Protein AF-F7K8T3-F1 (afdb_monomer_lite)

Foldseek 3Di:
DDDDDDDPVPDDDDPDADQQDWDWDDDPPDIDIDGPVVVVVCQCPPPVNVVVDADPVQEPDVVGNDHADPVRHRDPVPAADDDDPPHPCPPPVNVVVVVVVVVQVPDPDNDDDPVRVVVVVVVVVCVPDDVCNVVVVPCDPVNVVVVVPDPPPADPDQPQDPPDPPPPDNSDDPPDDPDDPPPDDDDDPVVCPPPDPDPVSPPDDDPPQDVVNPPPVVVDPDPCPVVVVPDDPVNVVCVVVVDDPPDLPEPDDDAPDFDADPVRRTNYGHHDPDCVVVVNDPDDDPPDFDDDPCDPDGPDDRPDDDFAPAWDKDWDDDQKTWIDTGRPPDDDDTDIDGPPDDDPPPPDDDDDDDPDDPDDDDDDD

Secondary structure (DSSP, 8-state):
-PPP---STTSPP-SS--TT-EEEEE-SS-EEEEEHHHHHHHHHH-HHHHTTS--GGGBTSTTSBPPP-TTS---GGGS--SSSTTSGGGSHHHHHHHHHHHHHHT-S-SSS-HHHHHHHHHHHHHTT--TTHHHHTT--HHHHHHHHTSPTT--TT----TT---TTSTT--TT--S--S-SS----GGG-TT--SSGGG----TTS--TTTS-TTSTT-STTHHHHHH--HHHHHHHHHS-PPPP-SSPSS--SEEEE-TTS-EEEEE---STGGGT--SPPPTT-----TT-SSTT-----PPPPSS-EEEEE-SSEEEEEEE-SSS------EESS--------S---PPPP-S-------

pLDDT: mean 75.43, std 13.03, range [34.34, 95.75]

Structure (mmCIF, N/CA/C/O backbone):
data_AF-F7K8T3-F1
#
_entry.id   AF-F7K8T3-F1
#
loop_
_atom_site.group_PDB
_atom_site.id
_atom_site.type_symbol
_atom_site.label_atom_id
_atom_site.label_alt_id
_atom_site.label_comp_id
_atom_site.label_asym_id
_atom_site.label_entity_id
_atom_site.label_seq_id
_atom_site.pdbx_PDB_ins_code
_atom_site.Cartn_x
_atom_site.Cartn_y
_atom_site.Cartn_z
_atom_site.occupancy
_atom_site.B_iso_or_equiv
_atom_site.auth_seq_id
_atom_site.auth_comp_id
_atom_site.auth_asym_id
_atom_site.auth_atom_id
_atom_site.pdbx_PDB_model_num
ATOM 1 N N . MET A 1 1 ? -37.480 -52.107 172.170 1.00 34.34 1 MET A N 1
ATOM 2 C CA . MET A 1 1 ? -37.720 -52.269 170.718 1.00 34.34 1 MET A CA 1
ATOM 3 C C . MET A 1 1 ? -38.501 -51.045 170.250 1.00 34.34 1 MET A C 1
ATOM 5 O O . MET A 1 1 ? -39.396 -50.629 170.972 1.00 34.34 1 MET A O 1
ATOM 9 N N . SER A 1 2 ? -38.061 -50.412 169.160 1.00 41.56 2 SER A N 1
ATOM 10 C CA . SER A 1 2 ? -38.424 -49.054 168.711 1.00 41.56 2 SER A CA 1
ATOM 11 C C . SER A 1 2 ? -39.938 -48.800 168.596 1.00 41.56 2 SER A C 1
ATOM 13 O O . SER A 1 2 ? -40.637 -49.598 167.976 1.00 41.56 2 SER A O 1
ATOM 15 N N . ILE A 1 3 ? -40.432 -47.686 169.153 1.00 39.88 3 ILE A N 1
ATOM 16 C CA . ILE A 1 3 ? -41.795 -47.179 168.911 1.00 39.88 3 ILE A CA 1
ATOM 17 C C . ILE A 1 3 ? -41.713 -46.178 167.741 1.00 39.88 3 ILE A C 1
ATOM 19 O O . ILE A 1 3 ? -40.858 -45.293 167.773 1.00 39.88 3 ILE A O 1
ATOM 23 N N . PRO A 1 4 ? -42.553 -46.301 166.698 1.00 48.47 4 PRO A N 1
ATOM 24 C CA . PRO A 1 4 ? -42.446 -45.504 165.481 1.00 48.47 4 PRO A CA 1
ATOM 25 C C . PRO A 1 4 ? -43.066 -44.110 165.662 1.00 48.47 4 PRO A C 1
ATOM 27 O O . PRO A 1 4 ? -44.232 -43.989 166.038 1.00 48.47 4 PRO A O 1
ATOM 30 N N . TYR A 1 5 ? -42.336 -43.051 165.309 1.00 51.22 5 TYR A N 1
ATOM 31 C CA . TYR A 1 5 ? -42.926 -41.727 165.090 1.00 51.22 5 TYR A CA 1
ATOM 32 C C . TYR A 1 5 ? -43.556 -41.689 163.687 1.00 51.22 5 TYR A C 1
ATOM 34 O O . TYR A 1 5 ? -42.862 -41.726 162.670 1.00 51.22 5 TYR A O 1
ATOM 42 N N . LYS A 1 6 ? -44.893 -41.654 163.617 1.00 49.69 6 LYS A N 1
ATOM 43 C CA . LYS A 1 6 ? -45.649 -41.378 162.381 1.00 49.69 6 LYS A CA 1
ATOM 44 C C . LYS A 1 6 ? -45.370 -39.933 161.937 1.00 49.69 6 LYS A C 1
ATOM 46 O O . LYS A 1 6 ? -45.689 -39.010 162.677 1.00 49.69 6 LYS A O 1
ATOM 51 N N . LYS A 1 7 ? -44.831 -39.727 160.728 1.00 53.25 7 LYS A N 1
ATOM 52 C CA . LYS A 1 7 ? -44.714 -38.394 160.101 1.00 53.25 7 LYS A CA 1
ATOM 53 C C . LYS A 1 7 ? -46.112 -37.800 159.863 1.00 53.25 7 LYS A C 1
ATOM 55 O O . LYS A 1 7 ? -46.958 -38.459 159.265 1.00 53.25 7 LYS A O 1
ATOM 60 N N . LEU A 1 8 ? -46.327 -36.549 160.276 1.00 57.62 8 LEU A N 1
ATOM 61 C CA . LEU A 1 8 ? -47.599 -35.799 160.236 1.00 57.62 8 LEU A CA 1
ATOM 62 C C . LEU A 1 8 ? -48.108 -35.421 158.823 1.00 57.62 8 LEU A C 1
ATOM 64 O O . LEU A 1 8 ? -49.099 -34.709 158.704 1.00 57.62 8 LEU A O 1
ATOM 68 N N . LYS A 1 9 ? -47.482 -35.913 157.742 1.00 55.47 9 LYS A N 1
ATOM 69 C CA . LYS A 1 9 ? -47.738 -35.502 156.342 1.00 55.47 9 LYS A CA 1
ATOM 70 C C . LYS A 1 9 ? -49.146 -35.786 155.789 1.00 55.47 9 LYS A C 1
ATOM 72 O O . LYS A 1 9 ? -49.419 -35.399 154.661 1.00 55.47 9 LYS A O 1
ATOM 77 N N . ASN A 1 10 ? -50.031 -36.428 156.550 1.00 57.25 10 ASN A N 1
ATOM 78 C CA . ASN A 1 10 ? -51.359 -36.831 156.074 1.00 57.25 10 ASN A CA 1
ATOM 79 C C . ASN A 1 10 ? -52.510 -36.119 156.808 1.00 57.25 10 ASN A C 1
ATOM 81 O O . ASN A 1 10 ? -53.627 -36.636 156.829 1.00 57.25 10 ASN A O 1
ATOM 85 N N . LEU A 1 11 ? -52.255 -34.969 157.441 1.00 58.34 11 LEU A N 1
ATOM 86 C CA . LEU A 1 11 ? -53.340 -34.117 157.929 1.00 58.34 11 LEU A CA 1
ATOM 87 C C . LEU A 1 11 ? -53.949 -33.333 156.752 1.00 58.34 11 LEU A C 1
ATOM 89 O O . LEU A 1 11 ? -53.195 -32.873 155.895 1.00 58.34 11 LEU A O 1
ATOM 93 N N . PRO A 1 12 ? -55.285 -33.189 156.683 1.00 63.16 12 PRO A N 1
ATOM 94 C CA . PRO A 1 12 ? -55.928 -32.356 155.671 1.00 63.16 12 PRO A CA 1
ATOM 95 C C . PRO A 1 12 ? -55.389 -30.923 155.717 1.00 63.16 12 PRO A C 1
ATOM 97 O O . PRO A 1 12 ? -55.109 -30.408 156.802 1.00 63.16 12 PRO A O 1
ATOM 100 N N . GLU A 1 13 ? -55.276 -30.272 154.558 1.00 63.16 13 GLU A N 1
ATOM 101 C CA . GLU A 1 13 ? -54.909 -28.856 154.494 1.00 63.16 13 GLU A CA 1
ATOM 102 C C . GLU A 1 13 ? -55.901 -28.009 155.300 1.00 63.16 13 GLU A C 1
ATOM 104 O O . GLU A 1 13 ? -57.120 -28.105 155.130 1.00 63.16 13 GLU A O 1
ATOM 109 N N . ALA A 1 14 ? -55.373 -27.161 156.181 1.00 63.22 14 ALA A N 1
ATOM 110 C CA . ALA A 1 14 ? -56.179 -26.197 156.909 1.00 63.22 14 ALA A CA 1
ATOM 111 C C . ALA A 1 14 ? -56.619 -25.088 155.942 1.00 63.22 14 ALA A C 1
ATOM 113 O O . ALA A 1 14 ? -55.825 -24.244 155.541 1.00 63.22 14 ALA A O 1
ATOM 114 N N . GLN A 1 15 ? -57.894 -25.109 155.556 1.00 66.12 15 GLN A N 1
ATOM 115 C CA . GLN A 1 15 ? -58.469 -24.166 154.587 1.00 66.12 15 GLN A CA 1
ATOM 116 C C . GLN A 1 15 ? -58.794 -22.792 155.194 1.00 66.12 15 GLN A C 1
ATOM 118 O O . GLN A 1 15 ? -58.958 -21.825 154.464 1.00 66.12 15 GLN A O 1
ATOM 123 N N . ASN A 1 16 ? -58.884 -22.688 156.521 1.00 71.62 16 ASN A N 1
ATOM 124 C CA . ASN A 1 16 ? -59.151 -21.433 157.219 1.00 71.62 16 ASN A CA 1
ATOM 125 C C . ASN A 1 16 ? -58.215 -21.309 158.411 1.00 71.62 16 ASN A C 1
ATOM 127 O O . ASN A 1 16 ? -58.565 -21.703 159.522 1.00 71.62 16 ASN A O 1
ATOM 131 N N . LEU A 1 17 ? -57.025 -20.777 158.147 1.00 70.38 17 LEU A N 1
ATOM 132 C CA . LEU A 1 17 ? -56.069 -20.442 159.187 1.00 70.38 17 LEU A CA 1
ATOM 133 C C . LEU A 1 17 ? -56.471 -19.113 159.827 1.00 70.38 17 LEU A C 1
ATOM 135 O O . LEU A 1 17 ? -56.607 -18.098 159.146 1.00 70.38 17 LEU A O 1
ATOM 139 N N . GLN A 1 18 ? -56.675 -19.129 161.134 1.00 75.19 18 GLN A N 1
ATOM 140 C CA . GLN A 1 18 ? -56.883 -17.938 161.944 1.00 75.19 18 GLN A CA 1
ATOM 141 C C . GLN A 1 18 ? -55.554 -17.492 162.555 1.00 75.19 18 GLN A C 1
ATOM 143 O O . GLN A 1 18 ? -54.651 -18.293 162.788 1.00 75.19 18 GLN A O 1
ATOM 148 N N . ASP A 1 19 ? -55.434 -16.209 162.887 1.00 69.88 19 ASP A N 1
ATOM 149 C CA . ASP A 1 19 ? -54.206 -15.656 163.477 1.00 69.88 19 ASP A CA 1
ATOM 150 C C . ASP A 1 19 ? -53.794 -16.338 164.793 1.00 69.88 19 ASP A C 1
ATOM 152 O O . ASP A 1 19 ? -52.611 -16.335 165.148 1.00 69.88 19 ASP A O 1
ATOM 156 N N . SER A 1 20 ? -54.760 -16.912 165.518 1.00 69.94 20 SER A N 1
ATOM 157 C CA . SER A 1 20 ? -54.545 -17.683 166.745 1.00 69.94 20 SER A CA 1
ATOM 158 C C . SER A 1 20 ? -54.037 -19.102 166.504 1.00 69.94 20 SER A C 1
ATOM 160 O O . SER A 1 20 ? -53.614 -19.755 167.460 1.00 69.94 20 SER A O 1
ATOM 162 N N . ASP A 1 21 ? -54.086 -19.594 165.267 1.00 74.50 21 ASP A N 1
ATOM 163 C CA . ASP A 1 21 ? -53.715 -20.967 164.969 1.00 74.50 21 ASP A CA 1
ATOM 164 C C . ASP A 1 21 ? -52.218 -21.170 165.178 1.00 74.50 21 ASP A C 1
ATOM 166 O O . ASP A 1 21 ? -51.369 -20.367 164.766 1.00 74.50 21 ASP A O 1
ATOM 170 N N . ILE A 1 22 ? -51.893 -22.268 165.862 1.00 72.75 22 ILE A N 1
ATOM 171 C CA . ILE A 1 22 ? -50.513 -22.647 166.135 1.00 72.75 22 ILE A CA 1
ATOM 172 C C . ILE A 1 22 ? -49.958 -23.301 164.879 1.00 72.75 22 ILE A C 1
ATOM 174 O O . ILE A 1 22 ? -50.332 -24.412 164.510 1.00 72.75 22 ILE A O 1
ATOM 178 N N . THR A 1 23 ? -49.011 -22.615 164.256 1.00 69.25 23 THR A N 1
ATOM 179 C CA . THR A 1 23 ? -48.192 -23.179 163.194 1.00 69.25 23 THR A CA 1
ATOM 180 C C . THR A 1 23 ? -47.056 -23.964 163.834 1.00 69.25 23 THR A C 1
ATOM 182 O O . THR A 1 23 ? -46.300 -23.448 164.665 1.00 69.25 23 THR A O 1
ATOM 185 N N . ILE A 1 24 ? -46.955 -25.235 163.461 1.00 68.06 24 ILE A N 1
ATOM 186 C CA . ILE A 1 24 ? -45.867 -26.115 163.870 1.00 68.06 24 ILE A CA 1
ATOM 187 C C . ILE A 1 24 ? -44.946 -26.255 162.666 1.00 68.06 24 ILE A C 1
ATOM 189 O O . ILE A 1 24 ? -45.366 -26.747 161.621 1.00 68.06 24 ILE A O 1
ATOM 193 N N . ILE A 1 25 ? -43.704 -25.806 162.816 1.00 66.62 25 ILE A N 1
ATOM 194 C CA . ILE A 1 25 ? -42.660 -26.000 161.815 1.00 66.62 25 ILE A CA 1
ATOM 195 C C . ILE A 1 25 ? -41.688 -27.023 162.387 1.00 66.62 25 ILE A C 1
ATOM 197 O O . ILE A 1 25 ? -41.109 -26.820 163.458 1.00 66.62 25 ILE A O 1
ATOM 201 N N . GLU A 1 26 ? -41.553 -28.136 161.681 1.00 64.50 26 GLU A N 1
ATOM 202 C CA . GLU A 1 26 ? -40.623 -29.208 162.013 1.00 64.50 26 GLU A CA 1
ATOM 203 C C . GLU A 1 26 ? -39.477 -29.192 161.004 1.00 64.50 26 GLU A C 1
ATOM 205 O O . GLU A 1 26 ? -39.703 -29.277 159.797 1.00 64.50 26 GLU A O 1
ATOM 210 N N . ASP A 1 27 ? -38.257 -29.083 161.516 1.00 65.56 27 ASP A N 1
ATOM 211 C CA . ASP A 1 27 ? -37.029 -29.442 160.809 1.00 65.56 27 ASP A CA 1
ATOM 212 C C . ASP A 1 27 ? -36.541 -30.815 161.320 1.00 65.56 27 ASP A C 1
ATOM 214 O O . ASP A 1 27 ? -37.096 -31.347 162.284 1.00 65.56 27 ASP A O 1
ATOM 218 N N . LEU A 1 28 ? -35.514 -31.398 160.691 1.00 57.78 28 LEU A N 1
ATOM 219 C CA . LEU A 1 28 ? -34.962 -32.726 160.991 1.00 57.78 28 LEU A CA 1
ATOM 220 C C . LEU A 1 28 ? -34.719 -32.961 162.488 1.00 57.78 28 LEU A C 1
ATOM 222 O O . LEU A 1 28 ? -35.006 -34.055 162.971 1.00 57.78 28 LEU A O 1
ATOM 226 N N . ASP A 1 29 ? -34.268 -31.929 163.208 1.00 63.22 29 ASP A N 1
ATOM 227 C CA . ASP A 1 29 ? -33.865 -32.041 164.612 1.00 63.22 29 ASP A CA 1
ATOM 228 C C . ASP A 1 29 ? -34.621 -31.099 165.568 1.00 63.22 29 ASP A C 1
ATOM 230 O O . ASP A 1 29 ? -34.401 -31.148 166.781 1.00 63.22 29 ASP A O 1
ATOM 234 N N . THR A 1 30 ? -35.516 -30.227 165.077 1.00 62.81 30 THR A N 1
ATOM 235 C CA . THR A 1 30 ? -36.230 -29.269 165.945 1.00 62.81 30 THR A CA 1
ATOM 236 C C . THR A 1 30 ? -37.684 -29.030 165.539 1.00 62.81 30 THR A C 1
ATOM 238 O O . THR A 1 30 ? -38.000 -28.806 164.374 1.00 62.81 30 THR A O 1
ATOM 241 N N . THR A 1 31 ? -38.581 -28.999 166.530 1.00 71.31 31 THR A N 1
ATOM 242 C CA . THR A 1 31 ? -39.976 -28.560 166.368 1.00 71.31 31 THR A CA 1
ATOM 243 C C . THR A 1 31 ? -40.137 -27.179 166.991 1.00 71.31 31 THR A C 1
ATOM 245 O O . THR A 1 31 ? -39.983 -27.011 168.203 1.00 71.31 31 THR A O 1
ATOM 248 N N . ARG A 1 32 ? -40.496 -26.183 166.182 1.00 73.25 32 ARG A N 1
ATOM 249 C CA . ARG A 1 32 ? -40.808 -24.823 166.641 1.00 73.25 32 ARG A CA 1
ATOM 250 C C . ARG A 1 32 ? -42.307 -24.584 166.493 1.00 73.25 32 ARG A C 1
ATOM 252 O O . ARG A 1 32 ? -42.900 -24.936 165.477 1.00 73.25 32 ARG A O 1
ATOM 259 N N . LYS A 1 33 ? -42.927 -23.999 167.519 1.00 76.62 33 LYS A N 1
ATOM 260 C CA . LYS A 1 33 ? -44.361 -23.675 167.538 1.00 76.62 33 LYS A CA 1
ATOM 261 C C . LYS A 1 33 ? -44.529 -22.176 167.747 1.00 76.62 33 LYS A C 1
ATOM 263 O O . LYS A 1 33 ? -43.908 -21.618 168.647 1.00 76.62 33 LYS A O 1
ATOM 268 N N . GLY A 1 34 ? -45.360 -21.545 166.933 1.00 73.25 34 GLY A N 1
ATOM 269 C CA . GLY A 1 34 ? -45.704 -20.128 167.041 1.00 73.25 34 GLY A CA 1
ATOM 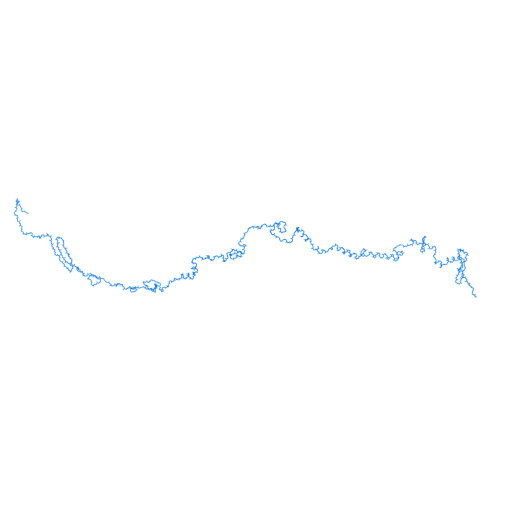270 C C . GLY A 1 34 ? -47.065 -19.869 166.414 1.00 73.25 34 GLY A C 1
ATOM 271 O O . GLY A 1 34 ? -47.595 -20.736 165.723 1.00 73.25 34 GLY A O 1
ATOM 272 N N . THR A 1 35 ? -47.660 -18.706 166.659 1.00 81.94 35 THR A N 1
ATOM 273 C CA . THR A 1 35 ? -48.908 -18.349 165.971 1.00 81.94 35 THR A CA 1
ATOM 274 C C . THR A 1 35 ? -48.627 -17.897 164.539 1.00 81.94 35 THR A C 1
ATOM 276 O O . THR A 1 35 ? -47.536 -17.398 164.240 1.00 81.94 35 THR A O 1
ATOM 279 N N . LEU A 1 36 ? -49.609 -18.019 163.643 1.00 79.69 36 LEU A N 1
ATOM 280 C CA . LEU A 1 36 ? -49.469 -17.576 162.249 1.00 79.69 36 LEU A CA 1
ATOM 281 C C . LEU A 1 36 ? -49.058 -16.092 162.158 1.00 79.69 36 LEU A C 1
ATOM 283 O O . LEU A 1 36 ? -48.167 -15.719 161.393 1.00 79.69 36 LEU A O 1
ATOM 287 N N . ARG A 1 37 ? -49.622 -15.250 163.035 1.00 80.31 37 ARG A N 1
ATOM 288 C CA . ARG A 1 37 ? -49.282 -13.822 163.128 1.00 80.31 37 ARG A CA 1
ATOM 289 C C . ARG A 1 37 ? -47.808 -13.578 163.480 1.00 80.31 37 ARG A C 1
ATOM 291 O O . ARG A 1 37 ? -47.232 -12.574 163.053 1.00 80.31 37 ARG A O 1
ATOM 298 N N . GLN A 1 38 ? -47.190 -14.451 164.278 1.00 78.94 38 GLN A N 1
ATOM 299 C CA . GLN A 1 38 ? -45.763 -14.353 164.606 1.00 78.94 38 GLN A CA 1
ATOM 300 C C . GLN A 1 38 ? -44.891 -14.722 163.404 1.00 78.94 38 GLN A C 1
ATOM 302 O O . GLN A 1 38 ? -43.899 -14.041 163.156 1.00 78.94 38 GLN A O 1
ATOM 307 N N . LEU A 1 39 ? -45.283 -15.734 162.625 1.00 79.81 39 LEU A N 1
ATOM 308 C CA . LEU A 1 39 ? -44.570 -16.133 161.411 1.00 79.81 39 LEU A CA 1
ATOM 309 C C . LEU A 1 39 ? -44.609 -15.036 160.337 1.00 79.81 39 LEU A C 1
ATOM 311 O O . LEU A 1 39 ? -43.570 -14.681 159.788 1.00 79.81 39 LEU A O 1
ATOM 315 N N . VAL A 1 40 ? -45.780 -14.447 160.079 1.00 78.06 40 VAL A N 1
ATOM 316 C CA . VAL A 1 40 ? -45.924 -13.364 159.088 1.00 78.06 40 VAL A CA 1
ATOM 317 C C . VAL A 1 40 ? -45.102 -12.137 159.483 1.00 78.06 40 VAL A C 1
ATOM 319 O O . VAL A 1 40 ? -44.414 -11.554 158.647 1.00 78.06 40 VAL A O 1
ATOM 322 N N . GLN A 1 41 ? -45.114 -11.756 160.765 1.00 80.00 41 GLN A N 1
ATOM 323 C CA . GLN A 1 41 ? -44.248 -10.676 161.243 1.00 80.00 41 GLN A CA 1
ATOM 324 C C . GLN A 1 41 ? -42.769 -11.033 161.094 1.00 80.00 41 GLN A C 1
ATOM 326 O O . GLN A 1 41 ? -42.000 -10.203 160.627 1.00 80.00 41 GLN A O 1
ATOM 331 N N . TYR A 1 42 ? -42.369 -12.255 161.441 1.00 79.19 42 TYR A N 1
ATOM 332 C CA . TYR A 1 42 ? -40.985 -12.688 161.279 1.00 79.19 42 TYR A CA 1
ATOM 333 C C . TYR A 1 42 ? -40.513 -12.535 159.827 1.00 79.19 42 TYR A C 1
ATOM 335 O O . TYR A 1 42 ? -39.488 -11.907 159.592 1.00 79.19 42 TYR A O 1
ATOM 343 N N . LEU A 1 43 ? -41.302 -13.012 158.859 1.00 79.88 43 LEU A N 1
ATOM 344 C CA . LEU A 1 43 ? -40.998 -12.884 157.430 1.00 79.88 43 LEU A CA 1
ATOM 345 C C . LEU A 1 43 ? -40.918 -11.419 156.980 1.00 79.88 43 LEU A C 1
ATOM 347 O O . LEU A 1 43 ? -40.009 -11.057 156.239 1.00 79.88 43 LEU A O 1
ATOM 351 N N . LYS A 1 44 ? -41.830 -10.568 157.466 1.00 77.12 44 LYS A N 1
ATOM 352 C CA . LYS A 1 44 ? -41.862 -9.142 157.117 1.00 77.12 44 LYS A CA 1
ATOM 353 C C . LYS A 1 44 ? -40.658 -8.365 157.658 1.00 77.12 44 LYS A C 1
ATOM 355 O O . LYS A 1 44 ? -40.189 -7.436 157.009 1.00 77.12 44 LYS A O 1
ATOM 360 N N . TRP A 1 45 ? -40.181 -8.708 158.853 1.00 77.19 45 TRP A N 1
ATOM 361 C CA . TRP A 1 45 ? -39.149 -7.935 159.552 1.00 77.19 45 TRP A CA 1
ATOM 362 C C . TRP A 1 45 ? -37.744 -8.560 159.480 1.00 77.19 45 TRP A C 1
ATOM 364 O O . TRP A 1 45 ? -36.786 -7.931 159.925 1.00 77.19 45 TRP A O 1
ATOM 374 N N . HIS A 1 46 ? -37.582 -9.750 158.889 1.00 80.56 46 HIS A N 1
ATOM 375 C CA . HIS A 1 46 ? -36.269 -10.327 158.583 1.00 80.56 46 HIS A CA 1
ATOM 376 C C . HIS A 1 46 ? -35.778 -9.892 157.200 1.00 80.56 46 HIS A C 1
ATOM 378 O O . HIS A 1 46 ? -36.263 -10.369 156.177 1.00 80.56 46 HIS A O 1
ATOM 384 N N . ASN A 1 47 ? -34.773 -9.016 157.176 1.00 75.25 47 ASN A N 1
ATOM 385 C CA . ASN A 1 47 ? -34.271 -8.365 155.964 1.00 75.25 47 ASN A CA 1
ATOM 386 C C . ASN A 1 47 ? -33.840 -9.343 154.857 1.00 75.25 47 ASN A C 1
ATOM 388 O O . ASN A 1 47 ? -34.154 -9.123 153.690 1.00 75.25 47 ASN A O 1
ATOM 392 N N . ASP A 1 48 ? -33.175 -10.438 155.223 1.00 76.75 48 ASP A N 1
ATOM 393 C CA . ASP A 1 48 ? -32.635 -11.418 154.268 1.00 76.75 48 ASP A CA 1
ATOM 394 C C . ASP A 1 48 ? -33.739 -12.172 153.519 1.00 76.75 48 ASP A C 1
ATOM 396 O O . ASP A 1 48 ? -33.575 -12.561 152.367 1.00 76.75 48 ASP A O 1
ATOM 400 N N . ILE A 1 49 ? -34.886 -12.361 154.174 1.00 75.44 49 ILE A N 1
ATOM 401 C CA . ILE A 1 49 ? -36.052 -13.013 153.576 1.00 75.44 49 ILE A CA 1
ATOM 402 C C . ILE A 1 49 ? -36.898 -11.973 152.845 1.00 75.44 49 ILE A C 1
ATOM 404 O O . ILE A 1 49 ? -37.346 -12.213 151.725 1.00 75.44 49 ILE A O 1
ATOM 408 N N . ASN A 1 50 ? -37.071 -10.798 153.453 1.00 73.50 50 ASN A N 1
ATOM 409 C CA . ASN A 1 50 ? -37.847 -9.707 152.888 1.00 73.50 50 ASN A CA 1
ATOM 410 C C . ASN A 1 50 ? -37.262 -9.241 151.544 1.00 73.50 50 ASN A C 1
ATOM 412 O O . ASN A 1 50 ? -38.003 -8.995 150.609 1.00 73.50 50 ASN A O 1
ATOM 416 N N . THR A 1 51 ? -35.941 -9.172 151.390 1.00 72.19 51 THR A N 1
ATOM 417 C CA . THR A 1 51 ? -35.310 -8.715 150.135 1.00 72.19 51 THR A CA 1
ATOM 418 C C . THR A 1 51 ? -35.303 -9.749 149.006 1.00 72.19 51 THR A C 1
ATOM 420 O O . THR A 1 51 ? -35.058 -9.380 147.859 1.00 72.19 51 THR A O 1
ATOM 423 N N . TYR A 1 52 ? -35.582 -11.024 149.290 1.00 75.56 52 TYR A N 1
ATOM 424 C CA . TYR A 1 52 ? -35.534 -12.085 148.278 1.00 75.56 52 TYR A CA 1
ATOM 425 C C . TYR A 1 52 ? -36.803 -12.159 147.417 1.00 75.56 52 TYR A C 1
ATOM 427 O O . TYR A 1 52 ? -36.763 -12.636 146.284 1.00 75.56 52 TYR A O 1
ATOM 435 N N . TYR A 1 53 ? -37.934 -11.684 147.942 1.00 72.31 53 TYR A N 1
ATOM 436 C CA . TYR A 1 53 ? -39.216 -11.729 147.249 1.00 72.31 53 TYR A CA 1
ATOM 437 C C . TYR A 1 53 ? -39.627 -10.354 146.724 1.00 72.31 53 TYR A C 1
ATOM 439 O O . TYR A 1 53 ? -39.364 -9.317 147.330 1.00 72.31 53 TYR A O 1
ATOM 447 N N . ALA A 1 54 ? -40.289 -10.362 145.569 1.00 69.81 54 ALA A N 1
ATOM 448 C CA . ALA A 1 54 ? -40.904 -9.182 144.986 1.00 69.81 54 ALA A CA 1
ATOM 449 C C . ALA A 1 54 ? -42.077 -8.700 145.849 1.00 69.81 54 ALA A C 1
ATOM 451 O O . ALA A 1 54 ? -42.964 -9.488 146.179 1.00 69.81 54 ALA A O 1
ATOM 452 N N . HIS A 1 55 ? -42.112 -7.400 146.146 1.00 75.12 55 HIS A N 1
ATOM 453 C CA . HIS A 1 55 ? -43.205 -6.789 146.899 1.00 75.12 55 HIS A CA 1
ATOM 454 C C . HIS A 1 55 ? -44.173 -6.032 146.006 1.00 75.12 55 HIS A C 1
ATOM 456 O O . HIS A 1 55 ? -43.789 -5.482 144.972 1.00 75.12 55 HIS A O 1
ATOM 462 N N . GLN A 1 56 ? -45.435 -5.979 146.427 1.00 77.31 56 GLN A N 1
ATOM 463 C CA . GLN A 1 56 ? -46.501 -5.343 145.659 1.00 77.31 56 GLN A CA 1
ATOM 464 C C . GLN A 1 56 ? -46.270 -3.833 145.488 1.00 77.31 56 GLN A C 1
ATOM 466 O O . GLN A 1 56 ? -46.613 -3.280 144.447 1.00 77.31 56 GLN A O 1
ATOM 471 N N . GLU A 1 57 ? -45.623 -3.176 146.451 1.00 78.00 57 GLU A N 1
ATOM 472 C CA . GLU A 1 57 ? -45.225 -1.767 146.370 1.00 78.00 57 GLU A CA 1
ATOM 473 C C . GLU A 1 57 ? -44.166 -1.472 145.296 1.00 78.00 57 GLU A C 1
ATOM 475 O O . GLU A 1 57 ? -44.017 -0.321 144.892 1.00 78.00 57 GLU A O 1
ATOM 480 N N . ASN A 1 58 ? -43.457 -2.492 144.801 1.00 78.88 58 ASN A N 1
ATOM 481 C CA . ASN A 1 58 ? -42.426 -2.325 143.776 1.00 78.88 58 ASN A CA 1
ATOM 482 C C . ASN A 1 58 ? -42.992 -2.411 142.350 1.00 78.88 58 ASN A C 1
ATOM 484 O O . ASN A 1 58 ? -42.236 -2.277 141.386 1.00 78.88 58 ASN A O 1
ATOM 488 N N . ILE A 1 59 ? -44.296 -2.653 142.190 1.00 82.12 59 ILE A N 1
ATOM 489 C CA . ILE A 1 59 ? -44.945 -2.715 140.879 1.00 82.12 59 ILE A CA 1
ATOM 490 C C . ILE A 1 59 ? -45.245 -1.289 140.404 1.00 82.12 59 ILE A C 1
ATOM 492 O O . ILE A 1 59 ? -45.969 -0.545 141.061 1.00 82.12 59 ILE A O 1
ATOM 496 N N . GLY A 1 60 ? -44.712 -0.906 139.242 1.00 77.06 60 GLY A N 1
ATOM 497 C CA . GLY A 1 60 ? -44.989 0.396 138.620 1.00 77.06 60 GLY A CA 1
ATOM 498 C C . GLY A 1 60 ? -44.132 1.567 139.110 1.00 77.06 60 GLY A C 1
ATOM 499 O O . GLY A 1 60 ? -44.354 2.694 138.669 1.00 77.06 60 GLY A O 1
ATOM 500 N N . VAL A 1 61 ? -43.138 1.325 139.969 1.00 79.31 61 VAL A N 1
ATOM 501 C CA . VAL A 1 61 ? -42.162 2.345 140.396 1.00 79.31 61 VAL A CA 1
ATOM 502 C C . VAL A 1 61 ? -40.912 2.340 139.508 1.00 79.31 61 VAL A C 1
ATOM 504 O O . VAL A 1 61 ? -40.571 1.329 138.890 1.00 79.31 61 VAL A O 1
ATOM 507 N N . ALA A 1 62 ? -40.209 3.475 139.438 1.00 75.06 62 ALA A N 1
ATOM 508 C CA . ALA A 1 62 ? -38.963 3.592 138.680 1.00 75.06 62 ALA A CA 1
ATOM 509 C C . ALA A 1 62 ? -37.913 2.584 139.187 1.00 75.06 62 ALA A C 1
ATOM 511 O O . ALA A 1 62 ? -37.697 2.475 140.393 1.00 75.06 62 ALA A O 1
ATOM 512 N N . ASN A 1 63 ? -37.265 1.859 138.268 1.00 72.31 63 ASN A N 1
ATOM 513 C CA . ASN A 1 63 ? -36.336 0.750 138.551 1.00 72.31 63 ASN A CA 1
ATOM 514 C C . ASN A 1 63 ? -36.948 -0.429 139.342 1.00 72.31 63 ASN A C 1
ATOM 516 O O . ASN A 1 63 ? -36.211 -1.247 139.891 1.00 72.31 63 ASN A O 1
ATOM 520 N N . GLY A 1 64 ? -38.281 -0.512 139.410 1.00 76.19 64 GLY A N 1
ATOM 521 C CA . GLY A 1 64 ? -39.022 -1.614 140.015 1.00 76.19 64 GLY A CA 1
ATOM 522 C C . GLY A 1 64 ? -39.477 -2.664 139.000 1.00 76.19 64 GLY A C 1
ATOM 523 O O . GLY A 1 64 ? -38.907 -2.827 137.922 1.00 76.19 64 GLY A O 1
ATOM 524 N N . ILE A 1 65 ? -40.538 -3.383 139.355 1.00 81.56 65 ILE A N 1
ATOM 525 C CA . ILE A 1 65 ? -41.161 -4.401 138.507 1.00 81.56 65 ILE A CA 1
ATOM 526 C C . ILE A 1 65 ? -42.160 -3.704 137.589 1.00 81.56 65 ILE A C 1
ATOM 528 O O . ILE A 1 65 ? -43.010 -2.934 138.042 1.00 81.56 65 ILE A O 1
ATOM 532 N N . ALA A 1 66 ? -42.067 -3.967 136.289 1.00 83.00 66 ALA A N 1
ATOM 533 C CA . ALA A 1 66 ? -42.980 -3.358 135.339 1.00 83.00 66 ALA A CA 1
ATOM 534 C C . ALA A 1 66 ? -44.414 -3.900 135.526 1.00 83.00 66 ALA A C 1
ATOM 536 O O . ALA A 1 66 ? -44.591 -5.109 135.703 1.00 83.00 66 ALA A O 1
ATOM 537 N N . PRO A 1 67 ? -45.438 -3.028 135.506 1.00 83.75 67 PRO A N 1
ATOM 538 C CA . PRO A 1 67 ? -46.818 -3.455 135.670 1.00 83.75 67 PRO A CA 1
ATOM 539 C C . PRO A 1 67 ? -47.254 -4.279 134.457 1.00 83.75 67 PRO A C 1
ATOM 541 O O . PRO A 1 67 ? -46.879 -3.973 133.325 1.00 83.75 67 PRO A O 1
ATOM 544 N N . LEU A 1 68 ? -48.050 -5.320 134.701 1.00 86.69 68 LEU A N 1
ATOM 545 C CA . LEU A 1 68 ? -48.702 -6.094 133.648 1.00 86.69 68 LEU A CA 1
ATOM 546 C C . LEU A 1 68 ? -50.099 -5.524 133.378 1.00 86.69 68 LEU A C 1
ATOM 548 O O . LEU A 1 68 ? -50.741 -4.985 134.280 1.00 86.69 68 LEU A O 1
ATOM 552 N N . ASP A 1 69 ? -50.561 -5.644 132.139 1.00 84.50 69 ASP A N 1
ATOM 553 C CA . ASP A 1 69 ? -51.928 -5.316 131.753 1.00 84.50 69 ASP A CA 1
ATOM 554 C C . ASP A 1 69 ? -52.944 -6.355 132.266 1.00 84.50 69 ASP A C 1
ATOM 556 O O . ASP A 1 69 ? -52.600 -7.379 132.864 1.00 84.50 69 ASP A O 1
ATOM 560 N N . GLU A 1 70 ? -54.227 -6.094 132.011 1.00 85.56 70 GLU A N 1
ATOM 561 C CA . GLU A 1 70 ? -55.360 -6.964 132.367 1.00 85.56 70 GLU A CA 1
ATOM 562 C C . GLU A 1 70 ? -55.278 -8.384 131.779 1.00 85.56 70 GLU A C 1
ATOM 564 O O . GLU A 1 70 ? -55.943 -9.296 132.265 1.00 85.56 70 GLU A O 1
ATOM 569 N N . ASN A 1 71 ? -54.424 -8.590 130.773 1.00 86.00 71 ASN A N 1
ATOM 570 C CA . ASN A 1 71 ? -54.166 -9.875 130.136 1.00 86.00 71 ASN A CA 1
ATOM 571 C C . ASN A 1 71 ? -52.824 -10.480 130.567 1.00 86.00 71 ASN A C 1
ATOM 573 O O . ASN A 1 71 ? -52.339 -11.413 129.922 1.00 86.00 71 ASN A O 1
ATOM 577 N N . THR A 1 72 ? -52.222 -9.981 131.651 1.00 83.50 72 THR A N 1
ATOM 578 C CA . THR A 1 72 ? -50.937 -10.423 132.216 1.00 83.50 72 THR A CA 1
ATOM 579 C C . THR A 1 72 ? -49.719 -10.194 131.307 1.00 83.50 72 THR A C 1
ATOM 581 O O . THR A 1 72 ? -48.712 -10.890 131.427 1.00 83.50 72 THR A O 1
ATOM 584 N N . LYS A 1 73 ? -49.770 -9.212 130.396 1.00 83.12 73 LYS A N 1
ATOM 585 C CA . LYS A 1 73 ? -48.666 -8.871 129.481 1.00 83.12 73 LYS A CA 1
ATOM 586 C C . LYS A 1 73 ? -48.006 -7.545 129.843 1.00 83.12 73 LYS A C 1
ATOM 588 O O . LYS A 1 73 ? -48.636 -6.661 130.407 1.00 83.12 73 LYS A O 1
ATOM 593 N N . LEU A 1 74 ? -46.728 -7.392 129.490 1.00 83.75 74 LEU A N 1
ATOM 594 C CA . LEU A 1 74 ? -46.019 -6.121 129.636 1.00 83.75 74 LEU A CA 1
ATOM 595 C C . LEU A 1 74 ? -46.539 -5.107 128.591 1.00 83.75 74 LEU A C 1
ATOM 597 O O . LEU A 1 74 ? -46.459 -5.405 127.395 1.00 83.75 74 LEU A O 1
ATOM 601 N N . PRO A 1 75 ? -47.049 -3.926 128.989 1.00 81.88 75 PRO A N 1
ATOM 602 C CA . PRO A 1 75 ? -47.564 -2.932 128.053 1.00 81.88 75 PRO A CA 1
ATOM 603 C C . PRO A 1 75 ? -46.480 -2.365 127.131 1.00 81.88 75 PRO A C 1
ATOM 605 O O . PRO A 1 75 ? -45.337 -2.156 127.537 1.00 81.88 75 PRO A O 1
ATOM 608 N N . ALA A 1 76 ? -46.862 -2.015 125.900 1.00 74.31 76 ALA A N 1
ATOM 609 C CA . ALA A 1 76 ? -45.942 -1.456 124.905 1.00 74.31 76 ALA A CA 1
ATOM 610 C C . ALA A 1 76 ? -45.276 -0.140 125.350 1.00 74.31 76 ALA A C 1
ATOM 612 O O . ALA A 1 76 ? -44.140 0.120 124.976 1.00 74.31 76 ALA A O 1
ATOM 613 N N . GLY A 1 77 ? -45.946 0.669 126.180 1.00 75.69 77 GLY A N 1
ATOM 614 C CA . GLY A 1 77 ? -45.378 1.911 126.723 1.00 75.69 77 GLY A CA 1
ATOM 615 C C . GLY A 1 77 ? -44.190 1.699 127.671 1.00 75.69 77 GLY A C 1
ATOM 616 O O . GLY A 1 77 ? -43.458 2.643 127.948 1.00 75.69 77 GLY A O 1
ATOM 617 N N . ASN A 1 78 ? -43.978 0.466 128.140 1.00 74.75 78 ASN A N 1
ATOM 618 C CA . ASN A 1 78 ? -42.857 0.068 128.989 1.00 74.75 78 ASN A CA 1
ATOM 619 C C . ASN A 1 78 ? -41.726 -0.613 128.192 1.00 74.75 78 ASN A C 1
ATOM 621 O O . ASN A 1 78 ? -40.776 -1.115 128.792 1.00 74.75 78 ASN A O 1
ATOM 625 N N . LEU A 1 79 ? -41.820 -0.636 126.858 1.00 76.31 79 LEU A N 1
ATOM 626 C CA . LEU A 1 79 ? -40.808 -1.156 125.941 1.00 76.31 79 LEU A CA 1
ATOM 627 C C . LEU A 1 79 ? -40.205 -0.004 125.123 1.00 76.31 79 LEU A C 1
ATOM 629 O O . LEU A 1 79 ? -40.927 0.828 124.577 1.00 76.31 79 LEU A O 1
ATOM 633 N N . LEU A 1 80 ? -38.876 0.036 125.015 1.00 72.06 80 LEU A N 1
ATOM 634 C CA . LEU A 1 80 ? -38.163 1.039 124.218 1.00 72.06 80 LEU A CA 1
ATOM 635 C C . LEU A 1 80 ? -37.981 0.532 122.777 1.00 72.06 80 LEU A C 1
ATOM 637 O O . LEU A 1 80 ? -37.180 -0.369 122.526 1.00 72.06 80 LEU A O 1
ATOM 641 N N . PHE A 1 81 ? -38.716 1.105 121.820 1.00 72.00 81 PHE A N 1
ATOM 642 C CA . PHE A 1 81 ? -38.596 0.809 120.384 1.00 72.00 81 PHE A CA 1
ATOM 643 C C . PHE A 1 81 ? -37.758 1.891 119.675 1.00 72.00 81 PHE A C 1
ATOM 645 O O . PHE A 1 81 ? -37.960 3.075 119.932 1.00 72.00 81 PHE A O 1
ATOM 652 N N . GLY A 1 82 ? -36.843 1.516 118.773 1.00 70.50 82 GLY A N 1
ATOM 653 C CA . GLY A 1 82 ? -35.970 2.454 118.045 1.00 70.50 82 GLY A CA 1
ATOM 654 C C . GLY A 1 82 ? -34.789 1.748 117.372 1.00 70.50 82 GLY A C 1
ATOM 655 O O . GLY A 1 82 ? -34.748 0.531 117.392 1.00 70.50 82 GLY A O 1
ATOM 656 N N . ASN A 1 83 ? -33.860 2.487 116.760 1.00 66.56 83 ASN A N 1
ATOM 657 C CA . ASN A 1 83 ? -32.624 1.962 116.145 1.00 66.56 83 ASN A CA 1
ATOM 658 C C . ASN A 1 83 ? -31.348 2.351 116.925 1.00 66.56 83 ASN A C 1
ATOM 660 O O . ASN A 1 83 ? -30.235 2.079 116.478 1.00 66.56 83 ASN A O 1
ATOM 664 N N . GLU A 1 84 ? -31.513 3.004 118.078 1.00 68.12 84 GLU A N 1
ATOM 665 C CA . GLU A 1 84 ? -30.434 3.351 119.002 1.00 68.12 84 GLU A CA 1
ATOM 666 C C . GLU A 1 84 ? -30.138 2.201 119.974 1.00 68.12 84 GLU A C 1
ATOM 668 O O . GLU A 1 84 ? -30.964 1.303 120.183 1.00 68.12 84 GLU A O 1
ATOM 673 N N . ALA A 1 85 ? -28.951 2.240 120.581 1.00 63.78 85 ALA A N 1
ATOM 674 C CA . ALA A 1 85 ? -28.509 1.203 121.500 1.00 63.78 85 ALA A CA 1
ATOM 675 C C . ALA A 1 85 ? -29.378 1.140 122.771 1.00 63.78 85 ALA A C 1
ATOM 677 O O . ALA A 1 85 ? -29.742 2.177 123.326 1.00 63.78 85 ALA A O 1
ATOM 678 N N . GLY A 1 86 ? -29.711 -0.064 123.244 1.00 68.19 86 GLY A N 1
ATOM 679 C CA . GLY A 1 86 ? -30.633 -0.295 124.365 1.00 68.19 86 GLY A CA 1
ATOM 680 C C . GLY A 1 86 ? -32.125 -0.357 123.999 1.00 68.19 86 GLY A C 1
ATOM 681 O O . GLY A 1 86 ? -32.972 -0.360 124.895 1.00 68.19 86 GLY A O 1
ATOM 682 N N . THR A 1 87 ? -32.470 -0.414 122.709 1.00 71.50 87 THR A N 1
ATOM 683 C CA . THR A 1 87 ? -33.849 -0.621 122.227 1.00 71.50 87 THR A CA 1
ATOM 684 C C . THR A 1 87 ? -34.088 -2.072 121.788 1.00 71.50 87 THR A C 1
ATOM 686 O O . THR A 1 87 ? -33.155 -2.838 121.556 1.00 71.50 87 THR A O 1
ATOM 689 N N . VAL A 1 88 ? -35.356 -2.469 121.622 1.00 69.50 88 VAL A N 1
ATOM 690 C CA . VAL A 1 88 ? -35.766 -3.835 121.208 1.00 69.50 88 VAL A CA 1
ATOM 691 C C . VAL A 1 88 ? -35.158 -4.274 119.856 1.00 69.50 88 VAL A C 1
ATOM 693 O O . VAL A 1 88 ? -35.125 -5.463 119.543 1.00 69.50 88 VAL A O 1
ATOM 696 N N . PHE A 1 89 ? -34.641 -3.338 119.056 1.00 68.69 89 PHE A N 1
ATOM 697 C CA . PHE A 1 89 ? -34.034 -3.593 117.746 1.00 68.69 89 PHE A CA 1
ATOM 698 C C . PHE A 1 89 ? -32.644 -4.249 117.811 1.00 68.69 89 PHE A C 1
ATOM 700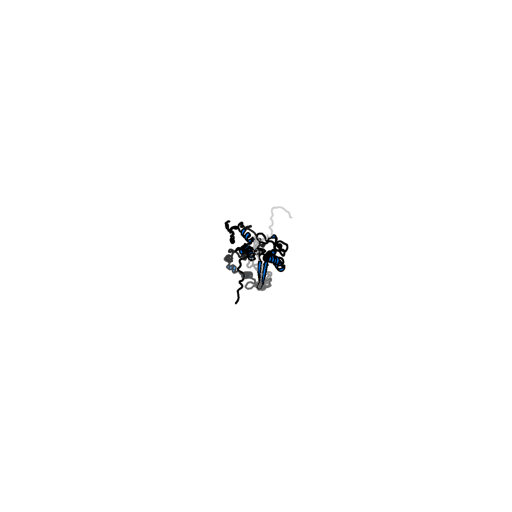 O O . PHE A 1 89 ? -32.189 -4.803 116.815 1.00 68.69 89 PHE A O 1
ATOM 707 N N . GLU A 1 90 ? -31.992 -4.270 118.979 1.00 61.59 90 GLU A N 1
ATOM 708 C CA . GLU A 1 90 ? -30.678 -4.906 119.180 1.00 61.59 90 GLU A CA 1
ATOM 709 C C . GLU A 1 90 ? -30.699 -6.448 119.184 1.00 61.59 90 GLU A C 1
ATOM 711 O O . GLU A 1 90 ? -29.660 -7.087 119.357 1.00 61.59 90 GLU A O 1
ATOM 716 N N . GLY A 1 91 ? -31.857 -7.080 118.972 1.00 65.12 91 GLY A N 1
ATOM 717 C CA . GLY A 1 91 ? -31.916 -8.520 118.724 1.00 65.12 91 GLY A CA 1
ATOM 718 C C . GLY A 1 91 ? -31.205 -8.897 117.418 1.00 65.12 91 GLY A C 1
ATOM 719 O O . GLY A 1 91 ? -31.340 -8.204 116.409 1.00 65.12 91 GLY A O 1
ATOM 720 N N . SER A 1 92 ? -30.499 -10.032 117.411 1.00 60.12 92 SER A N 1
ATOM 721 C CA . SER A 1 92 ? -29.656 -10.514 116.301 1.00 60.12 92 SER A CA 1
ATOM 722 C C . SER A 1 92 ? -30.334 -10.440 114.923 1.00 60.12 92 SER A C 1
ATOM 724 O O . SER A 1 92 ? -29.699 -10.084 113.940 1.00 60.12 92 SER A O 1
ATOM 726 N N . ALA A 1 93 ? -31.646 -10.684 114.854 1.00 71.31 93 ALA A N 1
ATOM 727 C CA . ALA A 1 93 ? -32.405 -10.690 113.604 1.00 71.31 93 ALA A CA 1
ATOM 728 C C . ALA A 1 93 ? -32.673 -9.294 112.998 1.00 71.31 93 ALA A C 1
ATOM 730 O O . ALA A 1 93 ? -32.809 -9.173 111.782 1.00 71.31 93 ALA A O 1
ATOM 731 N N . GLY A 1 94 ? -32.783 -8.242 113.818 1.00 74.38 94 GLY A N 1
ATOM 732 C CA . GLY A 1 94 ? -33.105 -6.892 113.333 1.00 74.38 94 GLY A CA 1
ATOM 733 C C . GLY A 1 94 ? -31.913 -6.239 112.642 1.00 74.38 94 GLY A C 1
ATOM 734 O O . GLY A 1 94 ? -32.026 -5.730 111.525 1.00 74.38 94 GLY A O 1
ATOM 735 N N . LYS A 1 95 ? -30.744 -6.336 113.281 1.00 75.75 95 LYS A N 1
ATOM 736 C CA . LYS A 1 95 ? -29.500 -5.771 112.760 1.00 75.75 95 LYS A CA 1
ATOM 737 C C . LYS A 1 95 ? -28.984 -6.508 111.519 1.00 75.75 95 LYS A C 1
ATOM 739 O O . LYS A 1 95 ? -28.583 -5.860 110.558 1.00 75.75 95 LYS A O 1
ATOM 744 N N . GLU A 1 96 ? -29.062 -7.841 111.498 1.00 77.12 96 GLU A N 1
ATOM 745 C CA . GLU A 1 96 ? -28.660 -8.653 110.336 1.00 77.12 96 GLU A CA 1
ATOM 746 C C . GLU A 1 96 ? -29.471 -8.317 109.075 1.00 77.12 96 GLU A C 1
ATOM 748 O O . GLU A 1 96 ? -28.928 -8.278 107.967 1.00 77.12 96 GLU A O 1
ATOM 753 N N . LEU A 1 97 ? -30.766 -8.029 109.231 1.00 79.56 97 LEU A N 1
ATOM 754 C CA . LEU A 1 97 ? -31.625 -7.641 108.117 1.00 79.56 97 LEU A CA 1
ATOM 755 C C . LEU A 1 97 ? -31.246 -6.263 107.557 1.00 79.56 97 LEU A C 1
ATOM 757 O O . LEU A 1 97 ? -31.203 -6.086 106.339 1.00 79.56 97 LEU A O 1
ATOM 761 N N . GLU A 1 98 ? -30.957 -5.293 108.426 1.00 81.00 98 GLU A N 1
ATOM 762 C CA . GLU A 1 98 ? -30.513 -3.963 108.002 1.00 81.00 98 GLU A CA 1
ATOM 763 C C . GLU A 1 98 ? -29.176 -4.026 107.250 1.00 81.00 98 GLU A C 1
ATOM 765 O O . GLU A 1 98 ? -29.042 -3.441 106.169 1.00 81.00 98 GLU A O 1
ATOM 770 N N . ASP A 1 99 ? -28.216 -4.789 107.776 1.00 80.31 99 ASP A N 1
ATOM 771 C CA . ASP A 1 99 ? -26.910 -4.982 107.149 1.00 80.31 99 ASP A CA 1
ATOM 772 C C . ASP A 1 99 ? -27.056 -5.661 105.772 1.00 80.31 99 ASP A C 1
ATOM 774 O O . ASP A 1 99 ? -26.491 -5.187 104.783 1.00 80.31 99 ASP A O 1
ATOM 778 N N . SER A 1 100 ? -27.898 -6.696 105.658 1.00 80.81 100 SER A N 1
ATOM 779 C CA . SER A 1 100 ? -28.194 -7.372 104.384 1.00 80.81 100 SER A CA 1
ATOM 780 C C . SER A 1 100 ? -28.812 -6.432 103.339 1.00 80.81 100 SER A C 1
ATOM 782 O O . SER A 1 100 ? -28.382 -6.403 102.181 1.00 80.81 100 SER A O 1
ATOM 784 N N . VAL A 1 101 ? -29.781 -5.602 103.740 1.00 81.88 101 VAL A N 1
ATOM 785 C CA . VAL A 1 101 ? -30.418 -4.622 102.846 1.00 81.88 101 VAL A CA 1
ATOM 786 C C . VAL A 1 101 ? -29.418 -3.566 102.372 1.00 81.88 101 VAL A C 1
ATOM 788 O O . VAL A 1 101 ? -29.476 -3.132 101.219 1.00 81.88 101 VAL A O 1
ATOM 791 N N . ASN A 1 102 ? -28.493 -3.141 103.232 1.00 80.75 102 ASN A N 1
ATOM 792 C CA . ASN A 1 102 ? -27.480 -2.157 102.865 1.00 80.75 102 ASN A CA 1
ATOM 793 C C . ASN A 1 102 ? -26.409 -2.735 101.928 1.00 80.75 102 ASN A C 1
ATOM 795 O O . ASN A 1 102 ? -25.996 -2.029 101.007 1.00 80.75 102 ASN A O 1
ATOM 799 N N . VAL A 1 103 ? -26.046 -4.015 102.070 1.00 78.44 103 VAL A N 1
ATOM 800 C CA . VAL A 1 103 ? -25.204 -4.730 101.093 1.00 78.44 103 VAL A CA 1
ATOM 801 C C . VAL A 1 103 ? -25.889 -4.785 99.724 1.00 78.44 103 VAL A C 1
ATOM 803 O O . VAL A 1 103 ? -25.304 -4.361 98.732 1.00 78.44 103 VAL A O 1
ATOM 806 N N . HIS A 1 104 ? -27.165 -5.175 99.665 1.00 78.38 104 HIS A N 1
ATOM 807 C CA . HIS A 1 104 ? -27.904 -5.283 98.400 1.00 78.38 104 HIS A CA 1
ATOM 808 C C . HIS A 1 104 ? -28.073 -3.936 97.660 1.00 78.38 104 HIS A C 1
ATOM 810 O O . HIS A 1 104 ? -28.207 -3.884 96.435 1.00 78.38 104 HIS A O 1
ATOM 816 N N . LYS A 1 105 ? -28.047 -2.797 98.370 1.00 76.06 105 LYS A N 1
ATOM 817 C CA . LYS A 1 105 ? -28.063 -1.463 97.732 1.00 76.06 105 LYS A CA 1
ATOM 818 C C . LYS A 1 105 ? -26.782 -1.163 96.945 1.00 76.06 105 LYS A C 1
ATOM 820 O O . LYS A 1 105 ? -26.850 -0.331 96.037 1.00 76.06 105 LYS A O 1
ATOM 825 N N . ALA A 1 106 ? -25.667 -1.808 97.286 1.00 69.31 106 ALA A N 1
ATOM 826 C CA . ALA A 1 106 ? -24.359 -1.614 96.668 1.00 69.31 106 ALA A CA 1
ATOM 827 C C . ALA A 1 106 ? -24.088 -2.560 95.481 1.00 69.31 106 ALA A C 1
ATOM 829 O O . ALA A 1 106 ? -23.067 -2.411 94.809 1.00 69.31 106 ALA A O 1
ATOM 830 N N . ASP A 1 107 ? -24.992 -3.499 95.185 1.00 74.94 107 ASP A N 1
ATOM 831 C CA . ASP A 1 107 ? -24.820 -4.437 94.078 1.00 74.94 107 ASP A CA 1
ATOM 832 C C . ASP A 1 107 ? -24.956 -3.753 92.709 1.00 74.94 107 ASP A C 1
ATOM 834 O O . ASP A 1 107 ? -25.919 -3.037 92.420 1.00 74.94 107 ASP A O 1
ATOM 838 N N . ASN A 1 108 ? -24.014 -4.049 91.810 1.00 64.00 108 ASN A N 1
ATOM 839 C CA . ASN A 1 108 ? -24.001 -3.527 90.437 1.00 64.00 108 ASN A CA 1
ATOM 840 C C . ASN A 1 108 ? -25.072 -4.152 89.524 1.00 64.00 108 ASN A C 1
ATOM 842 O O . ASN A 1 108 ? -25.256 -3.713 88.389 1.00 64.00 108 ASN A O 1
ATOM 846 N N . SER A 1 109 ? -25.762 -5.211 89.946 1.00 67.38 109 SER A N 1
ATOM 847 C CA . SER A 1 109 ? -26.807 -5.862 89.147 1.00 67.38 109 SER A CA 1
ATOM 848 C C . SER A 1 109 ? -27.946 -6.315 90.041 1.00 67.38 109 SER A C 1
ATOM 850 O O . SER A 1 109 ? -27.882 -7.367 90.658 1.00 67.38 109 SER A O 1
ATOM 852 N N . ARG A 1 110 ? -28.993 -5.489 90.095 1.00 66.56 110 ARG A N 1
ATOM 853 C CA . ARG A 1 110 ? -30.080 -5.626 91.071 1.00 66.56 110 ARG A CA 1
ATOM 854 C C . ARG A 1 110 ? -31.297 -6.411 90.564 1.00 66.56 110 ARG A C 1
ATOM 856 O O . ARG A 1 110 ? -32.146 -6.749 91.377 1.00 66.56 110 ARG A O 1
ATOM 863 N N . HIS A 1 111 ? -31.411 -6.683 89.252 1.00 65.56 111 HIS A N 1
ATOM 864 C CA . HIS A 1 111 ? -32.678 -7.168 88.662 1.00 65.56 111 HIS A CA 1
ATOM 865 C C . HIS A 1 111 ? -32.601 -8.120 87.451 1.00 65.56 111 HIS A C 1
ATOM 867 O O . HIS A 1 111 ? -33.654 -8.578 87.026 1.00 65.56 111 HIS A O 1
ATOM 873 N N . ILE A 1 112 ? -31.424 -8.424 86.892 1.00 69.81 112 ILE A N 1
ATOM 874 C CA . ILE A 1 112 ? -31.258 -9.493 85.885 1.00 69.81 112 ILE A CA 1
ATOM 875 C C . ILE A 1 112 ? -29.934 -10.207 86.137 1.00 69.81 112 ILE A C 1
ATOM 877 O O . ILE A 1 112 ? -28.945 -9.549 86.489 1.00 69.81 112 ILE A O 1
ATOM 881 N N . SER A 1 113 ? -29.912 -11.525 85.964 1.00 75.06 113 SER A N 1
ATOM 882 C CA . SER A 1 113 ? -28.688 -12.314 86.080 1.00 75.06 113 SER A CA 1
ATOM 883 C C . SER A 1 113 ? -27.720 -12.011 84.923 1.00 75.06 113 SER A C 1
ATOM 885 O O . SER A 1 113 ? -28.084 -11.407 83.905 1.00 75.06 113 SER A O 1
ATOM 887 N N . ASN A 1 114 ? -26.452 -12.407 85.065 1.00 74.25 114 ASN A N 1
ATOM 888 C CA . ASN A 1 114 ? -25.471 -12.252 83.986 1.00 74.25 114 ASN A CA 1
ATOM 889 C C . ASN A 1 114 ? -25.819 -13.137 82.780 1.00 74.25 114 ASN A C 1
ATOM 891 O O . ASN A 1 114 ? -25.575 -12.746 81.636 1.00 74.25 114 ASN A O 1
ATOM 895 N N . GLU A 1 115 ? -26.427 -14.294 83.029 1.00 77.94 115 GLU A N 1
ATOM 896 C CA . GLU A 1 115 ? -26.932 -15.213 82.013 1.00 77.94 115 GLU A CA 1
ATOM 897 C C . GLU A 1 115 ? -28.088 -14.571 81.237 1.00 77.94 115 GLU A C 1
ATOM 899 O O . GLU A 1 115 ? -28.009 -14.469 80.014 1.00 77.94 115 GLU A O 1
ATOM 904 N N . GLU A 1 116 ? -29.091 -14.022 81.932 1.00 82.62 116 GLU A N 1
ATOM 905 C CA . GLU A 1 116 ? -30.228 -13.336 81.298 1.00 82.62 116 GLU A CA 1
ATOM 906 C C . GLU A 1 116 ? -29.772 -12.136 80.456 1.00 82.62 116 GLU A C 1
ATOM 908 O O . GLU A 1 116 ? -30.254 -11.913 79.344 1.00 82.62 116 GLU A O 1
ATOM 913 N N . ARG A 1 117 ? -28.779 -11.381 80.940 1.00 83.06 117 ARG A N 1
ATOM 914 C CA . ARG A 1 117 ? -28.168 -10.275 80.188 1.00 83.06 117 ARG A CA 1
ATOM 915 C C . ARG A 1 117 ? -27.450 -10.756 78.927 1.00 83.06 117 ARG A C 1
ATOM 917 O O . ARG A 1 117 ? -27.509 -10.090 77.893 1.00 83.06 117 ARG A O 1
ATOM 924 N N . THR A 1 118 ? -26.770 -11.896 79.007 1.00 82.56 118 THR A N 1
ATOM 925 C CA . THR A 1 118 ? -26.059 -12.492 77.870 1.00 82.56 118 THR A CA 1
ATOM 926 C C . THR A 1 118 ? -27.047 -12.961 76.807 1.00 82.56 118 THR A C 1
ATOM 928 O O . THR A 1 118 ? -26.873 -12.653 75.628 1.00 82.56 118 THR A O 1
ATOM 931 N N . GLU A 1 119 ? -28.127 -13.619 77.221 1.00 84.44 119 GLU A N 1
ATOM 932 C CA . GLU A 1 119 ? -29.165 -14.130 76.325 1.00 84.44 119 GLU A CA 1
ATOM 933 C C . GLU A 1 119 ? -29.962 -13.004 75.650 1.00 84.44 119 GLU A C 1
ATOM 935 O O . GLU A 1 119 ? -30.280 -13.076 74.457 1.00 84.44 119 GLU A O 1
ATOM 940 N N . TRP A 1 120 ? -30.201 -11.900 76.364 1.00 82.69 120 TRP A N 1
ATOM 941 C CA . TRP A 1 120 ? -30.837 -10.713 75.792 1.00 82.69 120 TRP A CA 1
ATOM 942 C C . TRP A 1 120 ? -29.954 -10.027 74.737 1.00 82.69 120 TRP A C 1
ATOM 944 O O . TRP A 1 120 ? -30.440 -9.653 73.664 1.00 82.69 120 TRP A O 1
ATOM 954 N N . ASN A 1 121 ? -28.645 -9.924 74.992 1.00 81.06 121 ASN A N 1
ATOM 955 C CA . ASN A 1 121 ? -27.673 -9.378 74.039 1.00 81.06 121 ASN A CA 1
ATOM 956 C C . ASN A 1 121 ? -27.526 -10.258 72.786 1.00 81.06 121 ASN A C 1
ATOM 958 O O . ASN A 1 121 ? -27.494 -9.744 71.664 1.00 81.06 121 ASN A O 1
ATOM 962 N N . ASP A 1 122 ? -27.475 -11.578 72.960 1.00 83.44 122 ASP A N 1
ATOM 963 C CA . ASP A 1 122 ? -27.404 -12.551 71.868 1.00 83.44 122 ASP A CA 1
ATOM 964 C C . ASP A 1 122 ? -28.669 -12.516 70.994 1.00 83.44 122 ASP A C 1
ATOM 966 O O . ASP A 1 122 ? -28.592 -12.375 69.771 1.00 83.44 122 ASP A O 1
ATOM 970 N N . THR A 1 123 ? -29.849 -12.514 71.620 1.00 78.88 123 THR A N 1
ATOM 971 C CA . THR A 1 123 ? -31.135 -12.387 70.919 1.00 78.88 123 THR A CA 1
ATOM 972 C C . THR A 1 123 ? -31.216 -11.082 70.125 1.00 78.88 123 THR A C 1
ATOM 974 O O . THR A 1 123 ? -31.646 -11.089 68.974 1.00 78.88 123 THR A O 1
ATOM 977 N N . SER A 1 124 ? -30.775 -9.957 70.699 1.00 76.94 124 SER A N 1
ATOM 978 C CA . SER A 1 124 ? -30.736 -8.659 70.010 1.00 76.94 124 SER A CA 1
ATOM 979 C C . SER A 1 124 ? -29.807 -8.677 68.790 1.00 76.94 124 SER A C 1
ATOM 981 O O . SER A 1 124 ? -30.183 -8.221 67.711 1.00 76.94 124 SER A O 1
ATOM 983 N N . SER A 1 125 ? -28.633 -9.298 68.922 1.00 72.00 125 SER A N 1
ATOM 984 C CA . SER A 1 125 ? -27.649 -9.431 67.840 1.00 72.00 125 SER A CA 1
ATOM 985 C C . SER A 1 125 ? -28.151 -10.335 66.704 1.00 72.00 125 SER A C 1
ATOM 987 O O . SER A 1 125 ? -27.874 -10.093 65.529 1.00 72.00 125 SER A O 1
ATOM 989 N N . LYS A 1 126 ? -28.953 -11.353 67.040 1.00 73.88 126 LYS A N 1
ATOM 990 C CA . LYS A 1 126 ? -29.576 -12.292 66.096 1.00 73.88 126 LYS A CA 1
ATOM 991 C C . LYS A 1 126 ? -30.790 -11.734 65.345 1.00 73.88 126 LYS A C 1
ATOM 993 O O . LYS A 1 126 ? -31.131 -12.281 64.297 1.00 73.88 126 LYS A O 1
ATOM 998 N N . LYS A 1 127 ? -31.408 -10.627 65.790 1.00 63.78 127 LYS A N 1
ATOM 999 C CA . LYS A 1 127 ? -32.551 -9.982 65.096 1.00 63.78 127 LYS A CA 1
ATOM 1000 C C . LYS A 1 127 ? -32.231 -9.490 63.675 1.00 63.78 127 LYS A C 1
ATOM 1002 O O . LYS A 1 127 ? -33.152 -9.145 62.940 1.00 63.78 127 LYS A O 1
ATOM 1007 N N . HIS A 1 128 ? -30.961 -9.525 63.263 1.00 58.28 128 HIS A N 1
ATOM 1008 C CA . HIS A 1 128 ? -30.523 -9.240 61.894 1.00 58.28 128 HIS A CA 1
ATOM 1009 C C . HIS A 1 128 ? -29.590 -10.314 61.314 1.00 58.28 128 HIS A C 1
ATOM 1011 O O . HIS A 1 128 ? -28.657 -9.996 60.577 1.00 58.28 128 HIS A O 1
ATOM 1017 N N . VAL A 1 129 ? -29.825 -11.594 61.622 1.00 61.94 129 VAL A N 1
ATOM 1018 C CA . VAL A 1 129 ? -29.110 -12.704 60.975 1.00 61.94 129 VAL A CA 1
ATOM 1019 C C . VAL A 1 129 ? -30.110 -13.598 60.257 1.00 61.94 129 VAL A C 1
ATOM 1021 O O . VAL A 1 129 ? -30.730 -14.479 60.839 1.00 61.94 129 VAL A O 1
ATOM 1024 N N . HIS A 1 130 ? -30.277 -13.359 58.963 1.00 75.44 130 HIS A N 1
ATOM 1025 C CA . HIS A 1 130 ? -30.917 -14.302 58.053 1.00 75.44 130 HIS A CA 1
ATOM 1026 C C . HIS A 1 130 ? -29.839 -15.171 57.392 1.00 75.44 130 HIS A C 1
ATOM 1028 O O . HIS A 1 130 ? -28.695 -14.744 57.229 1.00 75.44 130 HIS A O 1
ATOM 1034 N N . ASN A 1 131 ? -30.194 -16.391 56.982 1.00 79.69 131 ASN A N 1
ATOM 1035 C CA . ASN A 1 131 ? -29.243 -17.344 56.387 1.00 79.69 131 ASN A CA 1
ATOM 1036 C C . ASN A 1 131 ? -28.504 -16.775 55.160 1.00 79.69 131 ASN A C 1
ATOM 1038 O O . ASN A 1 131 ? -27.381 -17.171 54.867 1.00 79.69 131 ASN A O 1
ATOM 1042 N N . ASN A 1 132 ? -29.113 -15.818 54.455 1.00 83.69 132 ASN A N 1
ATOM 1043 C CA . ASN A 1 132 ? -28.537 -15.116 53.309 1.00 83.69 132 ASN A CA 1
ATOM 1044 C C . ASN A 1 132 ? -27.897 -13.755 53.662 1.00 83.69 132 ASN A C 1
ATOM 1046 O O . ASN A 1 132 ? -27.623 -12.984 52.747 1.00 83.69 132 ASN A O 1
ATOM 1050 N N . LYS A 1 133 ? -27.627 -13.436 54.940 1.00 81.00 133 LYS A N 1
ATOM 1051 C CA . LYS A 1 133 ? -27.033 -12.149 55.366 1.00 81.00 133 LYS A CA 1
ATOM 1052 C C . LYS A 1 133 ? -25.747 -11.826 54.624 1.00 81.00 133 LYS A C 1
ATOM 1054 O O . LYS A 1 133 ? -25.668 -10.792 53.979 1.00 81.00 133 LYS A O 1
ATOM 1059 N N . GLY A 1 134 ? -24.792 -12.752 54.610 1.00 82.25 134 GLY A N 1
ATOM 1060 C CA . GLY A 1 134 ? -23.533 -12.551 53.887 1.00 82.25 134 GLY A CA 1
ATOM 1061 C C . GLY A 1 134 ? -23.691 -12.406 52.366 1.00 82.25 134 GLY A C 1
ATOM 1062 O O . GLY A 1 134 ? -22.784 -11.900 51.711 1.00 82.25 134 GLY A O 1
ATOM 1063 N N . THR A 1 135 ? -24.819 -12.839 51.792 1.00 85.50 135 THR A N 1
ATOM 1064 C CA . THR A 1 135 ? -25.154 -12.628 50.375 1.00 85.50 135 THR A CA 1
ATOM 1065 C C . THR A 1 135 ? -25.799 -11.261 50.163 1.00 85.50 135 THR A C 1
ATOM 1067 O O . THR A 1 135 ? -25.410 -10.557 49.236 1.00 85.50 135 THR A O 1
ATOM 1070 N N . LEU A 1 136 ? -26.741 -10.859 51.025 1.00 84.38 136 LEU A N 1
ATOM 1071 C CA . LEU A 1 136 ? -27.389 -9.545 50.953 1.00 84.38 136 LEU A CA 1
ATOM 1072 C C . LEU A 1 136 ? -26.413 -8.405 51.272 1.00 84.38 136 LEU A C 1
ATOM 1074 O O . LEU A 1 136 ? -26.452 -7.391 50.592 1.00 84.38 136 LEU A O 1
ATOM 1078 N N . ASP A 1 137 ? -25.472 -8.601 52.200 1.00 83.62 137 ASP A N 1
ATOM 1079 C CA . ASP A 1 137 ? -24.423 -7.621 52.527 1.00 83.62 137 ASP A CA 1
ATOM 1080 C C . ASP A 1 137 ? -23.512 -7.301 51.322 1.00 83.62 137 ASP A C 1
ATOM 1082 O O . ASP A 1 137 ? -22.857 -6.261 51.288 1.00 83.62 137 ASP A O 1
ATOM 1086 N N . LYS A 1 138 ? -23.451 -8.192 50.321 1.00 90.44 138 LYS A N 1
ATOM 1087 C CA . LYS A 1 138 ? -22.692 -7.978 49.077 1.00 90.44 138 LYS A CA 1
ATOM 1088 C C . LYS A 1 138 ? -23.483 -7.208 48.018 1.00 90.44 138 LYS A C 1
ATOM 1090 O O . LYS A 1 138 ? -22.879 -6.740 47.055 1.00 90.44 138 LYS A O 1
ATOM 1095 N N . LEU A 1 139 ? -24.805 -7.088 48.160 1.00 91.25 139 LEU A N 1
ATOM 1096 C CA . LEU A 1 139 ? -25.631 -6.268 47.278 1.00 91.25 139 LEU A CA 1
ATOM 1097 C C . LEU A 1 139 ? -25.483 -4.803 47.692 1.00 91.25 139 LEU A C 1
ATOM 1099 O O . LEU A 1 139 ? -25.989 -4.374 48.724 1.00 91.25 139 LEU A O 1
ATOM 1103 N N . THR A 1 140 ? -24.766 -4.029 46.883 1.00 90.69 140 THR A N 1
ATOM 1104 C CA . THR A 1 140 ? -24.600 -2.587 47.114 1.00 90.69 140 THR A CA 1
ATOM 1105 C C . THR A 1 140 ? -25.752 -1.795 46.498 1.00 90.69 140 THR A C 1
ATOM 1107 O O . THR A 1 140 ? -26.349 -2.236 45.515 1.00 90.69 140 THR A O 1
ATOM 1110 N N . GLN A 1 141 ? -26.014 -0.586 47.009 1.00 89.81 141 GLN A N 1
ATOM 1111 C CA . GLN A 1 141 ? -26.984 0.335 46.401 1.00 89.81 141 GLN A CA 1
ATOM 1112 C C . GLN A 1 141 ? -26.679 0.562 44.913 1.00 89.81 141 GLN A C 1
ATOM 1114 O O . GLN A 1 141 ? -27.561 0.433 44.080 1.00 89.81 141 GLN A O 1
ATOM 1119 N N . THR A 1 142 ? -25.404 0.731 44.552 1.00 90.75 142 THR A N 1
ATOM 1120 C CA . THR A 1 142 ? -24.972 0.856 43.152 1.00 90.75 142 THR A CA 1
ATOM 1121 C C . THR A 1 142 ? -25.334 -0.356 42.286 1.00 90.75 142 THR A C 1
ATOM 1123 O O . THR A 1 142 ? -25.596 -0.200 41.097 1.00 90.75 142 THR A O 1
ATOM 1126 N N . MET A 1 143 ? -25.328 -1.575 42.834 1.00 91.56 143 MET A N 1
ATOM 1127 C CA . MET A 1 143 ? -25.749 -2.770 42.090 1.00 91.56 143 MET A CA 1
ATOM 1128 C C . MET A 1 143 ? -27.268 -2.814 41.904 1.00 91.56 143 MET A C 1
ATOM 1130 O O . MET A 1 143 ? -27.726 -3.264 40.858 1.00 91.56 143 MET A O 1
ATOM 1134 N N . LEU A 1 144 ? -28.028 -2.342 42.896 1.00 91.12 144 LEU A N 1
ATOM 1135 C CA . LEU A 1 144 ? -29.486 -2.235 42.818 1.00 91.12 144 LEU A CA 1
ATOM 1136 C C . LEU A 1 144 ? -29.911 -1.149 41.825 1.00 91.12 144 LEU A C 1
ATOM 1138 O O . LEU A 1 144 ? -30.782 -1.404 41.004 1.00 91.12 144 LEU A O 1
ATOM 1142 N N . ASP A 1 145 ? -29.244 0.006 41.836 1.00 90.31 145 ASP A N 1
ATOM 1143 C CA . ASP A 1 145 ? -29.495 1.100 40.892 1.00 90.31 145 ASP A CA 1
ATOM 1144 C C . ASP A 1 145 ? -29.199 0.651 39.456 1.00 90.31 145 ASP A C 1
ATOM 1146 O O . ASP A 1 145 ? -30.035 0.789 38.569 1.00 90.31 145 ASP A O 1
ATOM 1150 N N . LYS A 1 146 ? -28.054 -0.018 39.241 1.00 88.12 146 LYS A N 1
ATOM 1151 C CA . LYS A 1 146 ? -27.718 -0.608 37.938 1.00 88.12 146 LYS A CA 1
ATOM 1152 C C . LYS A 1 146 ? -28.748 -1.622 37.458 1.00 88.12 146 LYS A C 1
ATOM 1154 O O . LYS A 1 146 ? -28.921 -1.735 36.255 1.00 88.12 146 LYS A O 1
ATOM 1159 N N . LEU A 1 147 ? -29.373 -2.378 38.364 1.00 87.94 147 LEU A N 1
ATOM 1160 C CA . LEU A 1 147 ? -30.426 -3.334 38.022 1.00 87.94 147 LEU A CA 1
ATOM 1161 C C . LEU A 1 147 ? -31.752 -2.627 37.713 1.00 87.94 147 LEU A C 1
ATOM 1163 O O . LEU A 1 147 ? -32.463 -3.063 36.816 1.00 87.94 147 LEU A O 1
ATOM 1167 N N . ALA A 1 148 ? -32.069 -1.541 38.420 1.00 85.62 148 ALA A N 1
ATOM 1168 C CA . ALA A 1 148 ? -33.257 -0.727 38.171 1.00 85.62 148 ALA A CA 1
ATOM 1169 C C . ALA A 1 148 ? -33.195 0.015 36.823 1.00 85.62 148 ALA A C 1
ATOM 1171 O O . ALA A 1 148 ? -34.227 0.219 36.191 1.00 85.62 148 ALA A O 1
ATOM 1172 N N . ASP A 1 149 ? -31.990 0.364 36.365 1.00 82.44 149 ASP A N 1
ATOM 1173 C CA . ASP A 1 149 ? -31.757 0.974 35.050 1.00 82.44 149 ASP A CA 1
ATOM 1174 C C . ASP A 1 149 ? -31.854 -0.032 33.884 1.00 82.44 149 ASP A C 1
ATOM 1176 O O . ASP A 1 149 ? -31.856 0.362 32.713 1.00 82.44 149 ASP A O 1
ATOM 1180 N N . VAL A 1 150 ? -31.941 -1.337 34.169 1.00 81.88 150 VAL A N 1
ATOM 1181 C CA . VAL A 1 150 ? -32.172 -2.363 33.147 1.00 81.88 150 VAL A CA 1
ATOM 1182 C C . VAL A 1 150 ? -33.655 -2.369 32.777 1.00 81.88 150 VAL A C 1
ATOM 1184 O O . VAL A 1 150 ? -34.516 -2.621 33.616 1.00 81.88 150 VAL A O 1
ATOM 1187 N N . ALA A 1 151 ? -33.960 -2.116 31.502 1.00 76.69 151 ALA A N 1
ATOM 1188 C CA . ALA A 1 151 ? -35.328 -2.185 30.995 1.00 76.69 151 ALA A CA 1
ATOM 1189 C C . ALA A 1 151 ? -35.944 -3.580 31.216 1.00 76.69 151 ALA A C 1
ATOM 1191 O O . ALA A 1 151 ? -35.264 -4.603 31.093 1.00 76.69 151 ALA A O 1
ATOM 1192 N N . GLU A 1 152 ? -37.245 -3.619 31.508 1.00 75.75 152 GLU A N 1
ATOM 1193 C CA . GLU A 1 152 ? -37.993 -4.863 31.694 1.00 75.75 152 GLU A CA 1
ATOM 1194 C C . GLU A 1 152 ? -37.827 -5.781 30.468 1.00 75.75 152 GLU A C 1
ATOM 1196 O O . GLU A 1 152 ? -38.119 -5.384 29.341 1.00 75.75 152 GLU A O 1
ATOM 1201 N N . GLY A 1 153 ? -37.303 -6.993 30.689 1.00 71.31 153 GLY A N 1
ATOM 1202 C CA . GLY A 1 153 ? -37.045 -7.983 29.635 1.00 71.31 153 GLY A CA 1
ATOM 1203 C C . GLY A 1 153 ? -35.649 -7.954 28.993 1.00 71.31 153 GLY A C 1
ATOM 1204 O O . GLY A 1 153 ? -35.377 -8.800 28.148 1.00 71.31 153 GLY A O 1
ATOM 1205 N N . ALA A 1 154 ? -34.737 -7.056 29.385 1.00 69.69 154 ALA A N 1
ATOM 1206 C CA . ALA A 1 154 ? -33.410 -6.994 28.763 1.00 69.69 154 ALA A CA 1
ATOM 1207 C C . ALA A 1 154 ? -32.561 -8.261 29.018 1.00 69.69 154 ALA A C 1
ATOM 1209 O O . ALA A 1 154 ? -32.330 -8.670 30.158 1.00 69.69 154 ALA A O 1
ATOM 1210 N N . GLN A 1 155 ? -32.040 -8.858 27.942 1.00 71.31 155 GLN A N 1
ATOM 1211 C CA . GLN A 1 155 ? -31.182 -10.046 27.981 1.00 71.31 155 GLN A CA 1
ATOM 1212 C C . GLN A 1 155 ? -29.699 -9.659 27.854 1.00 71.31 155 GLN A C 1
ATOM 1214 O O . GLN A 1 155 ? -29.322 -8.837 27.024 1.00 71.31 155 GLN A O 1
ATOM 1219 N N . VAL A 1 156 ? -28.825 -10.302 28.635 1.00 64.25 156 VAL A N 1
ATOM 1220 C CA . VAL A 1 156 ? -27.383 -9.971 28.732 1.00 64.25 156 VAL A CA 1
ATOM 1221 C C . VAL A 1 156 ? -26.585 -10.336 27.463 1.00 64.25 156 VAL A C 1
ATOM 1223 O O . VAL A 1 156 ? -25.404 -10.019 27.364 1.00 64.25 156 VAL A O 1
ATOM 1226 N N . ASN A 1 157 ? -27.195 -11.023 26.491 1.00 61.69 157 ASN A N 1
ATOM 1227 C CA . ASN A 1 157 ? -26.463 -11.674 25.402 1.00 61.69 157 ASN A CA 1
ATOM 1228 C C . ASN A 1 157 ? -27.164 -11.632 24.034 1.00 61.69 157 ASN A C 1
ATOM 1230 O O . ASN A 1 157 ? -26.963 -12.525 23.209 1.00 61.69 157 ASN A O 1
ATOM 1234 N N . VAL A 1 158 ? -27.973 -10.611 23.756 1.00 65.12 158 VAL A N 1
ATOM 1235 C CA . VAL A 1 158 ? -28.350 -10.338 22.364 1.00 65.12 158 VAL A CA 1
ATOM 1236 C C . VAL A 1 158 ? -27.130 -9.729 21.682 1.00 65.12 158 VAL A C 1
ATOM 1238 O O . VAL A 1 158 ? -26.799 -8.566 21.907 1.00 65.12 158 VAL A O 1
ATOM 1241 N N . GLN A 1 159 ? -26.414 -10.519 20.876 1.00 66.50 159 GLN A N 1
ATOM 1242 C CA . GLN A 1 159 ? -25.521 -9.918 19.890 1.00 66.50 159 GLN A CA 1
ATOM 1243 C C . GLN A 1 159 ? -26.407 -9.069 18.988 1.00 66.50 159 GLN A C 1
ATOM 1245 O O . GLN A 1 159 ? -27.282 -9.604 18.308 1.00 66.50 159 GLN A O 1
ATOM 1250 N N . ALA A 1 160 ? -26.236 -7.752 19.059 1.00 71.38 160 ALA A N 1
ATOM 1251 C CA . ALA A 1 160 ? -27.043 -6.840 18.275 1.00 71.38 160 ALA A CA 1
ATOM 1252 C C . ALA A 1 160 ? -26.810 -7.142 16.789 1.00 71.38 160 ALA A C 1
ATOM 1254 O O . ALA A 1 160 ? -25.719 -6.916 16.262 1.00 71.38 160 ALA A O 1
ATOM 1255 N N . ASP A 1 161 ? -27.823 -7.693 16.126 1.00 76.62 161 ASP A N 1
ATOM 1256 C CA . ASP A 1 161 ? -27.794 -7.905 14.687 1.00 76.62 161 ASP A CA 1
ATOM 1257 C C . ASP A 1 161 ? -28.201 -6.596 14.010 1.00 76.62 161 ASP A C 1
ATOM 1259 O O . ASP A 1 161 ? -29.332 -6.113 14.118 1.00 76.62 161 ASP A O 1
ATOM 1263 N N . TRP A 1 162 ? -27.242 -6.018 13.288 1.00 81.44 162 TRP A N 1
ATOM 1264 C CA . TRP A 1 162 ? -27.392 -4.750 12.585 1.00 81.44 162 TRP A CA 1
ATOM 1265 C C . TRP A 1 162 ? -28.568 -4.750 11.593 1.00 81.44 162 TRP A C 1
ATOM 1267 O O . TRP A 1 162 ? -29.136 -3.693 11.290 1.00 81.44 162 TRP A O 1
ATOM 1277 N N . ASN A 1 163 ? -28.981 -5.929 11.118 1.00 82.56 163 ASN A N 1
ATOM 1278 C CA . ASN A 1 163 ? -30.035 -6.100 10.123 1.00 82.56 163 ASN A CA 1
ATOM 1279 C C . ASN A 1 163 ? -31.440 -6.289 10.711 1.00 82.56 163 ASN A C 1
ATOM 1281 O O . ASN A 1 163 ? -32.412 -6.232 9.956 1.00 82.56 163 ASN A O 1
ATOM 1285 N N . VAL A 1 164 ? -31.594 -6.445 12.031 1.00 83.69 164 VAL A N 1
ATOM 1286 C CA . VAL A 1 164 ? -32.915 -6.626 12.654 1.00 83.69 164 VAL A CA 1
ATOM 1287 C C . VAL A 1 164 ? -33.796 -5.400 12.404 1.00 83.69 164 VAL A C 1
ATOM 1289 O O . VAL A 1 164 ? -33.390 -4.250 12.614 1.00 83.69 164 VAL A O 1
ATOM 1292 N N . SER A 1 165 ? -35.001 -5.660 11.897 1.00 82.94 165 SER A N 1
ATOM 1293 C CA . SER A 1 165 ? -36.018 -4.657 11.551 1.00 82.94 165 SER A CA 1
ATOM 1294 C C . SER A 1 165 ? -37.268 -4.741 12.427 1.00 82.94 165 SER A C 1
ATOM 1296 O O . SER A 1 165 ? -38.028 -3.777 12.480 1.00 82.94 165 SER A O 1
ATOM 1298 N N . ASP A 1 166 ? -37.459 -5.854 13.140 1.00 85.44 166 ASP A N 1
ATOM 1299 C CA . ASP A 1 166 ? -38.531 -6.019 14.117 1.00 85.44 166 ASP A CA 1
ATOM 1300 C C . ASP A 1 166 ? -38.245 -5.167 15.362 1.00 85.44 166 ASP A C 1
ATOM 1302 O O . ASP A 1 166 ? -37.322 -5.454 16.121 1.00 85.44 166 ASP A O 1
ATOM 1306 N N . THR A 1 167 ? -39.045 -4.121 15.576 1.00 83.31 167 THR A N 1
ATOM 1307 C CA . THR A 1 167 ? -38.913 -3.187 16.706 1.00 83.31 167 THR A CA 1
ATOM 1308 C C . THR A 1 167 ? -39.194 -3.814 18.069 1.00 83.31 167 THR A C 1
ATOM 1310 O O . THR A 1 167 ? -38.908 -3.189 19.089 1.00 83.31 167 THR A O 1
ATOM 1313 N N . SER A 1 168 ? -39.790 -5.005 18.087 1.00 81.56 168 SER A N 1
ATOM 1314 C CA . SER A 1 168 ? -40.072 -5.780 19.293 1.00 81.56 168 SER A CA 1
ATOM 1315 C C . SER A 1 168 ? -38.987 -6.814 19.598 1.00 81.56 168 SER A C 1
ATOM 1317 O O . SER A 1 168 ? -39.075 -7.483 20.622 1.00 81.56 168 SER A O 1
ATOM 1319 N N . SER A 1 169 ? -37.971 -6.946 18.738 1.00 82.06 169 SER A N 1
ATOM 1320 C CA . SER A 1 169 ? -36.833 -7.835 18.967 1.00 82.06 169 SER A CA 1
ATOM 1321 C C . SER A 1 169 ? -35.805 -7.204 19.900 1.00 82.06 169 SER A C 1
ATOM 1323 O O . SER A 1 169 ? -35.411 -6.051 19.724 1.00 82.06 169 SER A O 1
ATOM 1325 N N . ASP A 1 170 ? -35.274 -8.002 20.823 1.00 73.00 170 ASP A N 1
ATOM 1326 C CA . ASP A 1 170 ? -34.221 -7.577 21.750 1.00 73.00 170 ASP A CA 1
ATOM 1327 C C . ASP A 1 170 ? -32.903 -7.211 21.036 1.00 73.00 170 ASP A C 1
ATOM 1329 O O . ASP A 1 170 ? -32.063 -6.509 21.593 1.00 73.00 170 ASP A O 1
ATOM 1333 N N . ALA A 1 171 ? -32.714 -7.655 19.787 1.00 80.69 171 ALA A N 1
ATOM 1334 C CA . ALA A 1 171 ? -31.555 -7.314 18.957 1.00 80.69 171 ALA A CA 1
ATOM 1335 C C . ALA A 1 171 ? -31.724 -5.987 18.187 1.00 80.69 171 ALA A C 1
ATOM 1337 O O . ALA A 1 171 ? -30.809 -5.563 17.478 1.00 80.69 171 ALA A O 1
ATOM 1338 N N . TYR A 1 172 ? -32.885 -5.330 18.290 1.00 83.44 172 TYR A N 1
ATOM 1339 C CA . TYR A 1 172 ? -33.197 -4.118 17.540 1.00 83.44 172 TYR A CA 1
ATOM 1340 C C . TYR A 1 172 ? -32.433 -2.890 18.058 1.00 83.44 172 TYR A C 1
ATOM 1342 O O . TYR A 1 172 ? -32.659 -2.395 19.164 1.00 83.44 172 TYR A O 1
ATOM 1350 N N . ILE A 1 173 ? -31.571 -2.322 17.212 1.00 83.69 173 ILE A N 1
ATOM 1351 C CA . ILE A 1 173 ? -30.846 -1.082 17.514 1.00 83.69 173 ILE A CA 1
ATOM 1352 C C . ILE A 1 173 ? -31.707 0.135 17.129 1.00 83.69 173 ILE A C 1
ATOM 1354 O O . ILE A 1 173 ? -31.877 0.448 15.946 1.00 83.69 173 ILE A O 1
ATOM 1358 N N . LYS A 1 174 ? -32.210 0.875 18.130 1.00 78.00 174 LYS A N 1
ATOM 1359 C CA . LYS A 1 174 ? -32.872 2.180 17.924 1.00 78.00 174 LYS A CA 1
ATOM 1360 C C . LYS A 1 174 ? -31.870 3.214 17.389 1.00 78.00 174 LYS A C 1
ATOM 1362 O O . LYS A 1 174 ? -30.750 3.305 17.878 1.00 78.00 174 LYS A O 1
ATOM 1367 N N . ASN A 1 175 ? -32.300 4.027 16.419 1.00 77.44 175 ASN A N 1
ATOM 1368 C CA . ASN A 1 175 ? -31.508 5.098 15.792 1.00 77.44 175 ASN A CA 1
ATOM 1369 C C . ASN A 1 175 ? -30.208 4.636 15.106 1.00 77.44 175 ASN A C 1
ATOM 1371 O O . ASN A 1 175 ? -29.236 5.392 15.056 1.00 77.44 175 ASN A O 1
ATOM 1375 N N . LYS A 1 176 ? -30.176 3.416 14.548 1.00 79.38 176 LYS A N 1
ATOM 1376 C CA . LYS A 1 176 ? -29.038 2.994 13.722 1.00 79.38 176 LYS A CA 1
ATOM 1377 C C . LYS A 1 176 ? -28.897 3.918 12.498 1.00 79.38 176 LYS A C 1
ATOM 1379 O O . LYS A 1 176 ? -29.899 4.161 11.817 1.00 79.38 176 LYS A O 1
ATOM 1384 N N . PRO A 1 177 ? -27.695 4.443 12.199 1.00 78.56 177 PRO A N 1
ATOM 1385 C CA . PRO A 1 177 ? -27.484 5.243 11.000 1.00 78.56 177 PRO A CA 1
ATOM 1386 C C . PRO A 1 177 ? -27.858 4.436 9.753 1.00 78.56 177 PRO A C 1
ATOM 1388 O O . PRO A 1 177 ? -27.305 3.366 9.515 1.00 78.56 177 PRO A O 1
ATOM 1391 N N . ALA A 1 178 ? -28.796 4.948 8.953 1.00 76.44 178 ALA A N 1
ATOM 1392 C CA . ALA A 1 178 ? -29.162 4.327 7.676 1.00 76.44 178 ALA A CA 1
ATOM 1393 C C . ALA A 1 178 ? -28.055 4.491 6.616 1.00 76.44 178 ALA A C 1
ATOM 1395 O O . ALA A 1 178 ? -27.989 3.730 5.656 1.00 76.44 178 ALA A O 1
ATOM 1396 N N . ALA A 1 179 ? -27.187 5.488 6.800 1.00 74.19 179 ALA A N 1
ATOM 1397 C CA . ALA A 1 179 ? -26.022 5.764 5.977 1.00 74.19 179 ALA A CA 1
ATOM 1398 C C . ALA A 1 179 ? -24.972 6.503 6.815 1.00 74.19 179 ALA A C 1
ATOM 1400 O O . ALA A 1 179 ? -25.314 7.202 7.771 1.00 74.19 179 ALA A O 1
ATOM 1401 N N . PHE A 1 180 ? -23.705 6.386 6.426 1.00 72.81 180 PHE A N 1
ATOM 1402 C CA . PHE A 1 180 ? -22.607 7.170 6.986 1.00 72.81 180 PHE A CA 1
ATOM 1403 C C . PHE A 1 180 ? -22.166 8.204 5.935 1.00 72.81 180 PHE A C 1
ATOM 1405 O O . PHE A 1 180 ? -21.304 7.902 5.111 1.00 72.81 180 PHE A O 1
ATOM 1412 N N . PRO A 1 181 ? -22.823 9.378 5.847 1.00 75.62 181 PRO A N 1
ATOM 1413 C CA . PRO A 1 181 ? -22.483 10.371 4.838 1.00 75.62 181 PRO A CA 1
ATOM 1414 C C . PRO A 1 181 ? -21.090 10.983 5.091 1.00 75.62 181 PRO A C 1
ATOM 1416 O O . PRO A 1 181 ? -20.689 11.143 6.245 1.00 75.62 181 PRO A O 1
ATOM 1419 N N . PRO A 1 182 ? -20.374 11.385 4.027 1.00 81.38 182 PRO A N 1
ATOM 1420 C CA . PRO A 1 182 ? -20.855 11.447 2.651 1.00 81.38 182 PRO A CA 1
ATOM 1421 C C . PRO A 1 182 ? -20.818 10.078 1.956 1.00 81.38 182 PRO A C 1
ATOM 1423 O O . PRO A 1 182 ? -19.897 9.289 2.141 1.00 81.38 182 PRO A O 1
ATOM 1426 N N . SER A 1 183 ? -21.814 9.816 1.106 1.00 74.88 183 SER A N 1
ATOM 1427 C CA . SER A 1 183 ? -21.873 8.604 0.272 1.00 74.88 183 SER A CA 1
ATOM 1428 C C . SER A 1 183 ? -20.698 8.487 -0.707 1.00 74.88 183 SER A C 1
ATOM 1430 O O . SER A 1 183 ? -20.444 7.411 -1.237 1.00 74.88 183 SER A O 1
ATOM 1432 N N . SER A 1 184 ? -19.981 9.590 -0.935 1.00 72.62 184 SER A N 1
ATOM 1433 C CA . SER A 1 184 ? -18.753 9.660 -1.714 1.00 72.62 184 SER A CA 1
ATOM 1434 C C . SER A 1 184 ? -17.799 10.656 -1.065 1.00 72.62 184 SER A C 1
ATOM 1436 O O . SER A 1 184 ? -18.195 11.770 -0.724 1.00 72.62 184 SER A O 1
ATOM 1438 N N . HIS A 1 185 ? -16.530 10.286 -0.942 1.00 82.38 185 HIS A N 1
ATOM 1439 C CA . HIS A 1 185 ? -15.458 11.192 -0.542 1.00 82.38 185 HIS A CA 1
ATOM 1440 C C . HIS A 1 185 ? -14.279 11.048 -1.504 1.00 82.38 185 HIS A C 1
ATOM 1442 O O . HIS A 1 185 ? -14.179 10.073 -2.247 1.00 82.38 185 HIS A O 1
ATOM 1448 N N . THR A 1 186 ? -13.400 12.044 -1.513 1.00 82.06 186 THR A N 1
ATOM 1449 C CA . THR A 1 186 ? -12.217 12.082 -2.377 1.00 82.06 186 THR A CA 1
ATOM 1450 C C . THR A 1 186 ? -10.961 12.195 -1.531 1.00 82.06 186 THR A C 1
ATOM 1452 O O . THR A 1 186 ? -10.938 12.958 -0.566 1.00 82.06 186 THR A O 1
ATOM 1455 N N . HIS A 1 187 ? -9.903 11.507 -1.944 1.00 84.81 187 HIS A N 1
ATOM 1456 C CA . HIS A 1 187 ? -8.562 11.660 -1.390 1.00 84.81 187 HIS A CA 1
ATOM 1457 C C . HIS A 1 187 ? -7.632 12.271 -2.433 1.00 84.81 187 HIS A C 1
ATOM 1459 O O . HIS A 1 187 ? -7.761 11.986 -3.624 1.00 84.81 187 HIS A O 1
ATOM 1465 N N . VAL A 1 188 ? -6.668 13.078 -1.990 1.00 88.38 188 VAL A N 1
ATOM 1466 C CA . VAL A 1 188 ? -5.524 13.441 -2.838 1.00 88.38 188 VAL A CA 1
ATOM 1467 C C . VAL A 1 188 ? -4.430 12.385 -2.705 1.00 88.38 188 VAL A C 1
ATOM 1469 O O . VAL A 1 188 ? -4.273 11.786 -1.646 1.00 88.38 188 VAL A O 1
ATOM 1472 N N . THR A 1 189 ? -3.631 12.178 -3.754 1.00 81.06 189 THR A N 1
ATOM 1473 C CA . THR A 1 189 ? -2.572 11.151 -3.797 1.00 81.06 189 THR A CA 1
ATOM 1474 C C . THR A 1 189 ? -1.633 11.198 -2.590 1.00 81.06 189 THR A C 1
ATOM 1476 O O . THR A 1 189 ? -1.276 10.162 -2.045 1.00 81.06 189 THR A O 1
ATOM 1479 N N . ALA A 1 190 ? -1.292 12.399 -2.113 1.00 84.19 190 ALA A N 1
ATOM 1480 C CA . ALA A 1 190 ? -0.419 12.593 -0.954 1.00 84.19 190 ALA A CA 1
ATOM 1481 C C . ALA A 1 190 ? -0.994 12.051 0.371 1.00 84.19 190 ALA A C 1
ATOM 1483 O O . ALA A 1 190 ? -0.242 11.829 1.314 1.00 84.19 190 ALA A O 1
ATOM 1484 N N . GLN A 1 191 ? -2.312 11.848 0.460 1.00 90.19 191 GLN A N 1
ATOM 1485 C CA . GLN A 1 191 ? -2.985 11.300 1.642 1.00 90.19 191 GLN A CA 1
ATOM 1486 C C . GLN A 1 191 ? -3.002 9.767 1.664 1.00 90.19 191 GLN A C 1
ATOM 1488 O O . GLN A 1 191 ? -3.500 9.193 2.629 1.00 90.19 191 GLN A O 1
ATOM 1493 N N . ILE A 1 192 ? -2.479 9.107 0.623 1.00 83.00 192 ILE A N 1
ATOM 1494 C CA . ILE A 1 192 ? -2.446 7.648 0.498 1.00 83.00 192 ILE A CA 1
ATOM 1495 C C . ILE A 1 192 ? -0.975 7.215 0.372 1.00 83.00 192 ILE A C 1
ATOM 1497 O O . ILE A 1 192 ? -0.475 7.068 -0.744 1.00 83.00 192 ILE A O 1
ATOM 1501 N N . PRO A 1 193 ? -0.261 7.035 1.504 1.00 79.81 193 PRO A N 1
ATOM 1502 C CA . PRO A 1 193 ? 1.174 6.731 1.521 1.00 79.81 193 PRO A CA 1
ATOM 1503 C C . PRO A 1 193 ? 1.542 5.440 0.783 1.00 79.81 193 PRO A C 1
ATOM 1505 O O . PRO A 1 193 ? 2.626 5.350 0.215 1.00 79.81 193 PRO A O 1
ATOM 1508 N N . ASP A 1 194 ? 0.612 4.485 0.742 1.00 80.56 194 ASP A N 1
ATOM 1509 C CA . ASP A 1 194 ? 0.796 3.168 0.131 1.00 80.56 194 ASP A CA 1
ATOM 1510 C C . ASP A 1 194 ? 0.088 3.041 -1.228 1.00 80.56 194 ASP A C 1
ATOM 1512 O O . ASP A 1 194 ? -0.267 1.938 -1.644 1.00 80.56 194 ASP A O 1
ATOM 1516 N N . MET A 1 195 ? -0.159 4.153 -1.937 1.00 81.81 195 MET A N 1
ATOM 1517 C CA . MET A 1 195 ? -0.758 4.082 -3.273 1.00 81.81 195 MET A CA 1
ATOM 1518 C C . MET A 1 195 ? 0.179 3.309 -4.218 1.00 81.81 195 MET A C 1
ATOM 1520 O O . MET A 1 195 ? 1.312 3.751 -4.443 1.00 81.81 195 MET A O 1
ATOM 1524 N N . PRO A 1 196 ? -0.272 2.192 -4.818 1.00 79.38 196 PRO A N 1
ATOM 1525 C CA . PRO A 1 196 ? 0.538 1.444 -5.766 1.00 79.38 196 PRO A CA 1
ATOM 1526 C C . PRO A 1 196 ? 0.943 2.342 -6.940 1.00 79.38 196 PRO A C 1
ATOM 1528 O O . PRO A 1 196 ? 0.106 2.929 -7.621 1.00 79.38 196 PRO A O 1
ATOM 1531 N N . THR A 1 197 ? 2.246 2.458 -7.180 1.00 77.44 197 THR A N 1
ATOM 1532 C CA . THR A 1 197 ? 2.808 3.299 -8.255 1.00 77.44 197 THR A CA 1
ATOM 1533 C C . THR A 1 197 ? 3.026 2.517 -9.545 1.00 77.44 197 THR A C 1
ATOM 1535 O O . THR A 1 197 ? 3.325 3.091 -10.592 1.00 77.44 197 THR A O 1
ATOM 1538 N N . LYS A 1 198 ? 2.889 1.190 -9.479 1.00 69.94 198 LYS A N 1
ATOM 1539 C CA . LYS A 1 198 ? 3.029 0.272 -10.607 1.00 69.94 198 LYS A CA 1
ATOM 1540 C C . LYS A 1 198 ? 1.837 -0.667 -10.657 1.00 69.94 198 LYS A C 1
ATOM 1542 O O . LYS A 1 198 ? 1.381 -1.147 -9.625 1.00 69.94 198 LYS A O 1
ATOM 1547 N N . LEU A 1 199 ? 1.415 -1.015 -11.871 1.00 66.69 199 LEU A N 1
ATOM 1548 C CA . LEU A 1 199 ? 0.315 -1.955 -12.097 1.00 66.69 199 LEU A CA 1
ATOM 1549 C C . LEU A 1 199 ? 0.577 -3.334 -11.456 1.00 66.69 199 LEU A C 1
ATOM 1551 O O . LEU A 1 199 ? -0.347 -4.006 -11.026 1.00 66.69 199 LEU A O 1
ATOM 1555 N N . SER A 1 200 ? 1.849 -3.714 -11.304 1.00 68.19 200 SER A N 1
ATOM 1556 C CA . SER A 1 200 ? 2.279 -4.961 -10.659 1.00 68.19 200 SER A CA 1
ATOM 1557 C C . SER A 1 200 ? 2.127 -4.988 -9.132 1.00 68.19 200 SER A C 1
ATOM 1559 O O . SER A 1 200 ? 2.408 -6.012 -8.521 1.00 68.19 200 SER A O 1
ATOM 1561 N N . GLN A 1 201 ? 1.806 -3.857 -8.498 1.00 69.56 201 GLN A N 1
ATOM 1562 C CA . GLN A 1 201 ? 1.705 -3.723 -7.039 1.00 69.56 201 GLN A CA 1
ATOM 1563 C C . GLN A 1 201 ? 0.263 -3.855 -6.528 1.00 69.56 201 GLN A C 1
ATOM 1565 O O . GLN A 1 201 ? 0.056 -3.932 -5.320 1.00 69.56 201 GLN A O 1
ATOM 1570 N N . PHE A 1 202 ? -0.727 -3.904 -7.422 1.00 68.75 202 PHE A N 1
ATOM 1571 C CA . PHE A 1 202 ? -2.097 -4.242 -7.053 1.00 68.75 202 PHE A CA 1
ATOM 1572 C C . PHE A 1 202 ? -2.181 -5.757 -6.833 1.00 68.75 202 PHE A C 1
ATOM 1574 O O . PHE A 1 202 ? -2.044 -6.538 -7.770 1.00 68.75 202 PHE A O 1
ATOM 1581 N N . THR A 1 203 ? -2.346 -6.177 -5.578 1.00 62.91 203 THR A N 1
ATOM 1582 C CA . THR A 1 203 ? -2.449 -7.593 -5.182 1.00 62.91 203 THR A CA 1
ATOM 1583 C C . THR A 1 203 ? -3.893 -8.068 -5.003 1.00 62.91 203 THR A C 1
ATOM 1585 O O . THR A 1 203 ? -4.097 -9.166 -4.487 1.00 62.91 203 THR A O 1
ATOM 1588 N N . ASN A 1 204 ? -4.897 -7.286 -5.424 1.00 61.22 204 ASN A N 1
ATOM 1589 C CA . ASN A 1 204 ? -6.299 -7.690 -5.340 1.00 61.22 204 ASN A CA 1
ATOM 1590 C C . ASN A 1 204 ? -7.001 -7.753 -6.711 1.00 61.22 204 ASN A C 1
ATOM 1592 O O . ASN A 1 204 ? -6.738 -6.960 -7.611 1.00 61.22 204 ASN A O 1
ATOM 1596 N N . ASP A 1 205 ? -7.882 -8.749 -6.792 1.00 50.16 205 ASP A N 1
ATOM 1597 C CA . ASP A 1 205 ? -8.876 -9.079 -7.817 1.00 50.16 205 ASP A CA 1
ATOM 1598 C C . ASP A 1 205 ? -8.491 -10.000 -8.993 1.00 50.16 205 ASP A C 1
ATOM 1600 O O . ASP A 1 205 ? -7.615 -9.745 -9.821 1.00 50.16 205 ASP A O 1
ATOM 1604 N N . ALA A 1 206 ? -9.260 -11.095 -9.073 1.00 50.97 206 ALA A N 1
ATOM 1605 C CA . ALA A 1 206 ? -9.393 -11.985 -10.217 1.00 50.97 206 ALA A CA 1
ATOM 1606 C C . ALA A 1 206 ? -10.040 -11.208 -11.376 1.00 50.97 206 ALA A C 1
ATOM 1608 O O . ALA A 1 206 ? -11.260 -11.094 -11.460 1.00 50.97 206 ALA A O 1
ATOM 1609 N N . GLY A 1 207 ? -9.214 -10.617 -12.235 1.00 61.78 207 GLY A N 1
ATOM 1610 C CA . GLY A 1 207 ? -9.684 -9.788 -13.348 1.00 61.78 207 GLY A CA 1
ATOM 1611 C C . GLY A 1 207 ? -8.617 -8.904 -13.991 1.00 61.78 207 GLY A C 1
ATOM 1612 O O . GLY A 1 207 ? -8.848 -8.382 -15.079 1.00 61.78 207 GLY A O 1
ATOM 1613 N N . TYR A 1 208 ? -7.442 -8.749 -13.375 1.00 61.69 208 TYR A N 1
ATOM 1614 C CA . TYR A 1 208 ? -6.302 -8.127 -14.046 1.00 61.69 208 TYR A CA 1
ATOM 1615 C C . TYR A 1 208 ? -5.563 -9.130 -14.924 1.00 61.69 208 TYR A C 1
ATOM 1617 O O . TYR A 1 208 ? -5.383 -10.284 -14.538 1.00 61.69 208 TYR A O 1
ATOM 1625 N N . LEU A 1 209 ? -5.126 -8.651 -16.093 1.00 61.50 209 LEU A N 1
ATOM 1626 C CA . LEU A 1 209 ? -4.430 -9.440 -17.102 1.00 61.50 209 LEU A CA 1
ATOM 1627 C C . LEU A 1 209 ? -3.218 -10.153 -16.480 1.00 61.50 209 LEU A C 1
ATOM 1629 O O . LEU A 1 209 ? -2.197 -9.536 -16.170 1.00 61.50 209 LEU A O 1
ATOM 1633 N N . THR A 1 210 ? -3.335 -11.460 -16.286 1.00 64.56 210 THR A N 1
ATOM 1634 C CA . THR A 1 210 ? -2.231 -12.346 -15.931 1.00 64.56 210 THR A CA 1
ATOM 1635 C C . THR A 1 210 ? -1.317 -12.531 -17.145 1.00 64.56 210 THR A C 1
ATOM 1637 O O . THR A 1 210 ? -1.684 -12.204 -18.272 1.00 64.56 210 THR A O 1
ATOM 1640 N N . SER A 1 211 ? -0.127 -13.115 -16.972 1.00 61.41 211 SER A N 1
ATOM 1641 C CA . SER A 1 211 ? 0.727 -13.482 -18.117 1.00 61.41 211 SER A CA 1
ATOM 1642 C C . SER A 1 211 ? 0.029 -14.401 -19.135 1.00 61.41 211 SER A C 1
ATOM 1644 O O . SER A 1 211 ? 0.500 -14.495 -20.263 1.00 61.41 211 SER A O 1
ATOM 1646 N N . ALA A 1 212 ? -1.075 -15.058 -18.753 1.00 62.91 212 ALA A N 1
ATOM 1647 C CA . ALA A 1 212 ? -1.927 -15.840 -19.646 1.00 62.91 212 ALA A CA 1
ATOM 1648 C C . ALA A 1 212 ? -2.957 -14.988 -20.419 1.00 62.91 212 ALA A C 1
ATOM 1650 O O . ALA A 1 212 ? -3.346 -15.375 -21.516 1.00 62.91 212 ALA A O 1
ATOM 1651 N N . ASP A 1 213 ? -3.370 -13.834 -19.882 1.00 65.62 213 ASP A N 1
ATOM 1652 C CA . ASP A 1 213 ? -4.271 -12.879 -20.549 1.00 65.62 213 ASP A CA 1
ATOM 1653 C C . ASP A 1 213 ? -3.517 -11.904 -21.472 1.00 65.62 213 ASP A C 1
ATOM 1655 O O . ASP A 1 213 ? -4.112 -11.216 -22.303 1.00 65.62 213 ASP A O 1
ATOM 1659 N N . ILE A 1 214 ? -2.188 -11.841 -21.344 1.00 67.19 214 ILE A N 1
ATOM 1660 C CA . ILE A 1 214 ? -1.322 -11.236 -22.353 1.00 67.19 214 ILE A CA 1
ATOM 1661 C C . ILE A 1 214 ? -1.313 -12.178 -23.561 1.00 67.19 214 ILE A C 1
ATOM 1663 O O . ILE A 1 214 ? -0.583 -13.171 -23.576 1.00 67.19 214 ILE A O 1
ATOM 1667 N N . ASP A 1 215 ? -2.093 -11.845 -24.594 1.00 64.00 215 ASP A N 1
ATOM 1668 C CA . ASP A 1 215 ? -2.010 -12.487 -25.910 1.00 64.00 215 ASP A CA 1
ATOM 1669 C C . ASP A 1 215 ? -0.660 -12.157 -26.574 1.00 64.00 215 ASP A C 1
ATOM 1671 O O . ASP A 1 215 ? -0.519 -11.308 -27.455 1.00 64.00 215 ASP A O 1
ATOM 1675 N N . SER A 1 216 ? 0.378 -12.843 -26.106 1.00 65.31 216 SER A N 1
ATOM 1676 C CA . SER A 1 216 ? 1.708 -12.843 -26.709 1.00 65.31 216 SER A CA 1
ATOM 1677 C C . SER A 1 216 ? 1.734 -13.592 -28.047 1.00 65.31 216 SER A C 1
ATOM 1679 O O . SER A 1 216 ? 2.696 -13.446 -28.802 1.00 65.31 216 SER A O 1
ATOM 1681 N N . GLY A 1 217 ? 0.667 -14.334 -28.377 1.00 59.62 217 GLY A N 1
ATOM 1682 C CA . GLY A 1 217 ? 0.466 -14.976 -29.673 1.00 59.62 217 GLY A CA 1
ATOM 1683 C C . GLY A 1 217 ? 0.208 -13.966 -30.791 1.00 59.62 217 GLY A C 1
ATOM 1684 O O . GLY A 1 217 ? 0.658 -14.179 -31.914 1.00 59.62 217 GLY A O 1
ATOM 1685 N N . GLN A 1 218 ? -0.422 -12.831 -30.480 1.00 59.03 218 GLN A N 1
ATOM 1686 C CA . GLN A 1 218 ? -0.619 -11.722 -31.420 1.00 59.03 218 GLN A CA 1
ATOM 1687 C C . GLN A 1 218 ? 0.517 -10.705 -31.437 1.00 59.03 218 GLN A C 1
ATOM 1689 O O . GLN A 1 218 ? 0.551 -9.873 -32.342 1.00 59.03 218 GLN A O 1
ATOM 1694 N N . ASN A 1 219 ? 1.475 -10.769 -30.501 1.00 55.41 219 ASN A N 1
ATOM 1695 C CA . ASN A 1 219 ? 2.521 -9.749 -30.450 1.00 55.41 219 ASN A CA 1
ATOM 1696 C C . ASN A 1 219 ? 3.339 -9.711 -31.751 1.00 55.41 219 ASN A C 1
ATOM 1698 O O . ASN A 1 219 ? 3.788 -8.635 -32.105 1.00 55.41 219 ASN A O 1
ATOM 1702 N N . HIS A 1 220 ? 3.435 -10.798 -32.540 1.00 61.31 220 HIS A N 1
ATOM 1703 C CA . HIS A 1 220 ? 4.016 -10.730 -33.895 1.00 61.31 220 HIS A CA 1
ATOM 1704 C C . HIS A 1 220 ? 3.512 -11.829 -34.872 1.00 61.31 220 HIS A C 1
ATOM 1706 O O . HIS A 1 220 ? 4.321 -12.617 -35.359 1.00 61.31 220 HIS A O 1
ATOM 1712 N N . THR A 1 221 ? 2.217 -11.928 -35.217 1.00 58.44 221 THR A N 1
ATOM 1713 C CA . THR A 1 221 ? 1.783 -12.796 -36.349 1.00 58.44 221 THR A CA 1
ATOM 1714 C C . THR A 1 221 ? 1.742 -12.032 -37.674 1.00 58.44 221 THR A C 1
ATOM 1716 O O . THR A 1 221 ? 0.717 -11.553 -38.143 1.00 58.44 221 THR A O 1
ATOM 1719 N N . HIS A 1 222 ? 2.891 -11.955 -38.336 1.00 74.31 222 HIS A N 1
ATOM 1720 C CA . HIS A 1 222 ? 2.989 -11.579 -39.745 1.00 74.31 222 HIS A CA 1
ATOM 1721 C C . HIS A 1 222 ? 3.879 -12.593 -40.469 1.00 74.31 222 HIS A C 1
ATOM 1723 O O . HIS A 1 222 ? 4.765 -13.202 -39.867 1.00 74.31 222 HIS A O 1
ATOM 1729 N N . ALA A 1 223 ? 3.647 -12.800 -41.767 1.00 81.88 223 ALA A N 1
ATOM 1730 C CA . ALA A 1 223 ? 4.296 -13.867 -42.539 1.00 81.88 223 ALA A CA 1
ATOM 1731 C C . ALA A 1 223 ? 5.839 -13.839 -42.466 1.00 81.88 223 ALA A C 1
ATOM 1733 O O . ALA A 1 223 ? 6.487 -14.876 -42.563 1.00 81.88 223 ALA A O 1
ATOM 1734 N N . ASN A 1 224 ? 6.433 -12.662 -42.250 1.00 81.62 224 ASN A N 1
ATOM 1735 C CA . ASN A 1 224 ? 7.876 -12.447 -42.136 1.00 81.62 224 ASN A CA 1
ATOM 1736 C C . ASN A 1 224 ? 8.423 -12.463 -40.692 1.00 81.62 224 ASN A C 1
ATOM 1738 O O . ASN A 1 224 ? 9.587 -12.119 -40.512 1.00 81.62 224 ASN A O 1
ATOM 1742 N N . LYS A 1 225 ? 7.654 -12.869 -39.668 1.00 82.50 225 LYS A N 1
ATOM 1743 C CA . LYS A 1 225 ? 8.130 -12.935 -38.268 1.00 82.50 225 LYS A CA 1
ATOM 1744 C C . LYS A 1 225 ? 9.430 -13.727 -38.139 1.00 82.50 225 LYS A C 1
ATOM 1746 O O . LYS A 1 225 ? 10.411 -13.209 -37.627 1.00 82.50 225 LYS A O 1
ATOM 1751 N N . GLY A 1 226 ? 9.461 -14.939 -38.694 1.00 83.31 226 GLY A N 1
ATOM 1752 C CA . GLY A 1 226 ? 10.656 -15.784 -38.650 1.00 83.31 226 GLY A CA 1
ATOM 1753 C C . GLY A 1 226 ? 11.870 -15.157 -39.341 1.00 83.31 226 GLY A C 1
ATOM 1754 O O . GLY A 1 226 ? 12.993 -15.420 -38.939 1.00 83.31 226 GLY A O 1
ATOM 1755 N N . VAL A 1 227 ? 11.659 -14.288 -40.337 1.00 84.75 227 VAL A N 1
ATOM 1756 C CA . VAL A 1 227 ? 12.745 -13.529 -40.973 1.00 84.75 227 VAL A CA 1
ATOM 1757 C C . VAL A 1 227 ? 13.231 -12.421 -40.040 1.00 84.75 227 VAL A C 1
ATOM 1759 O O . VAL A 1 227 ? 14.432 -12.307 -39.822 1.00 84.75 227 VAL A O 1
ATOM 1762 N N . LEU A 1 228 ? 12.322 -11.638 -39.449 1.00 84.50 228 LEU A N 1
ATOM 1763 C CA . LEU A 1 228 ? 12.693 -10.554 -38.533 1.00 84.50 228 LEU A CA 1
ATOM 1764 C C . LEU A 1 228 ? 13.406 -11.071 -37.279 1.00 84.50 228 LEU A C 1
ATOM 1766 O O . LEU A 1 228 ? 14.395 -10.477 -36.868 1.00 84.50 228 LEU A O 1
ATOM 1770 N N . ASP A 1 229 ? 12.977 -12.211 -36.735 1.00 84.50 229 ASP A N 1
ATOM 1771 C CA . ASP A 1 229 ? 13.608 -12.838 -35.566 1.00 84.50 229 ASP A CA 1
ATOM 1772 C C . ASP A 1 229 ? 15.060 -13.275 -35.841 1.00 84.50 229 ASP A C 1
ATOM 1774 O O . ASP A 1 229 ? 15.871 -13.373 -34.922 1.00 84.50 229 ASP A O 1
ATOM 1778 N N . THR A 1 230 ? 15.407 -13.539 -37.107 1.00 88.81 230 THR A N 1
ATOM 1779 C CA . THR A 1 230 ? 16.779 -13.901 -37.509 1.00 88.81 230 THR A CA 1
ATOM 1780 C C . THR A 1 230 ? 17.681 -12.694 -37.756 1.00 88.81 230 THR A C 1
ATOM 1782 O O . THR A 1 230 ? 18.898 -12.858 -37.867 1.00 88.81 230 THR A O 1
ATOM 1785 N N . ILE A 1 231 ? 17.118 -11.482 -37.821 1.00 90.12 231 ILE A N 1
ATOM 1786 C CA . ILE A 1 231 ? 17.895 -10.249 -37.936 1.00 90.12 231 ILE A CA 1
ATOM 1787 C C . ILE A 1 231 ? 18.435 -9.902 -36.548 1.00 90.12 231 ILE A C 1
ATOM 1789 O O . ILE A 1 231 ? 17.732 -9.391 -35.682 1.00 90.12 231 ILE A O 1
ATOM 1793 N N . THR A 1 232 ? 19.716 -10.181 -36.336 1.00 90.50 232 THR A N 1
ATOM 1794 C CA . THR A 1 232 ? 20.441 -9.826 -35.111 1.00 90.50 232 THR A CA 1
ATOM 1795 C C . THR A 1 232 ? 21.149 -8.483 -35.261 1.00 90.50 232 THR A C 1
ATOM 1797 O O . THR A 1 232 ? 21.457 -8.061 -36.380 1.00 90.50 232 THR A O 1
ATOM 1800 N N . GLN A 1 233 ? 21.500 -7.838 -34.144 1.00 89.50 233 GLN A N 1
ATOM 1801 C CA . GLN A 1 233 ? 22.366 -6.652 -34.168 1.00 89.50 233 GLN A CA 1
ATOM 1802 C C . GLN A 1 233 ? 23.672 -6.933 -34.932 1.00 89.50 233 GLN A C 1
ATOM 1804 O O . GLN A 1 233 ? 24.072 -6.139 -35.772 1.00 89.50 233 GLN A O 1
ATOM 1809 N N . GLU A 1 234 ? 24.263 -8.119 -34.761 1.00 89.38 234 GLU A N 1
ATOM 1810 C CA . GLU A 1 234 ? 25.447 -8.536 -35.522 1.00 89.38 234 GLU A CA 1
ATOM 1811 C C . GLU A 1 234 ? 25.205 -8.602 -37.035 1.00 89.38 234 GLU A C 1
ATOM 1813 O O . GLU A 1 234 ? 26.106 -8.302 -37.815 1.00 89.38 234 GLU A O 1
ATOM 1818 N N . SER A 1 235 ? 24.016 -9.027 -37.474 1.00 89.56 235 SER A N 1
ATOM 1819 C CA . SER A 1 235 ? 23.669 -9.061 -38.899 1.00 89.56 235 SER A CA 1
ATOM 1820 C C . SER A 1 235 ? 23.528 -7.652 -39.481 1.00 89.56 235 SER A C 1
ATOM 1822 O O . SER A 1 235 ? 24.020 -7.398 -40.580 1.00 89.56 235 SER A O 1
ATOM 1824 N N . VAL A 1 236 ? 22.954 -6.723 -38.709 1.00 90.31 236 VAL A N 1
ATOM 1825 C CA . VAL A 1 236 ? 22.834 -5.301 -39.061 1.00 90.31 236 VAL A CA 1
ATOM 1826 C C . VAL A 1 236 ? 24.208 -4.636 -39.095 1.00 90.31 236 VAL A C 1
ATOM 1828 O O . VAL A 1 236 ? 24.534 -3.933 -40.048 1.00 90.31 236 VAL A O 1
ATOM 1831 N N . ASP A 1 237 ? 25.057 -4.914 -38.111 1.00 88.56 237 ASP A N 1
ATOM 1832 C CA . ASP A 1 237 ? 26.419 -4.388 -38.054 1.00 88.56 237 ASP A CA 1
ATOM 1833 C C . ASP A 1 237 ? 27.268 -4.938 -39.206 1.00 88.56 237 ASP A C 1
ATOM 1835 O O . ASP A 1 237 ? 28.000 -4.186 -39.854 1.00 88.56 237 ASP A O 1
ATOM 1839 N N . LYS A 1 238 ? 27.117 -6.228 -39.541 1.00 87.56 238 LYS A N 1
ATOM 1840 C CA . LYS A 1 238 ? 27.731 -6.828 -40.733 1.00 87.56 238 LYS A CA 1
ATOM 1841 C C . LYS A 1 238 ? 27.237 -6.167 -42.008 1.00 87.56 238 LYS A C 1
ATOM 1843 O O . LYS A 1 238 ? 28.064 -5.882 -42.855 1.00 87.56 238 LYS A O 1
ATOM 1848 N N . TRP A 1 239 ? 25.943 -5.884 -42.162 1.00 87.69 239 TRP A N 1
ATOM 1849 C CA . TRP A 1 239 ? 25.435 -5.161 -43.336 1.00 87.69 239 TRP A CA 1
ATOM 1850 C C . TRP A 1 239 ? 26.039 -3.763 -43.446 1.00 87.69 239 TRP A C 1
ATOM 1852 O O . TRP A 1 239 ? 26.531 -3.391 -44.510 1.00 87.69 239 TRP A O 1
ATOM 1862 N N . ASN A 1 240 ? 26.088 -3.033 -42.334 1.00 85.62 240 ASN A N 1
ATOM 1863 C CA . ASN A 1 240 ? 26.656 -1.688 -42.280 1.00 85.62 240 ASN A CA 1
ATOM 1864 C C . ASN A 1 240 ? 28.169 -1.659 -42.547 1.00 85.62 240 ASN A C 1
ATOM 1866 O O . ASN A 1 240 ? 28.710 -0.616 -42.907 1.00 85.62 240 ASN A O 1
ATOM 1870 N N . THR A 1 241 ? 28.856 -2.793 -42.403 1.00 83.25 241 THR A N 1
ATOM 1871 C CA . THR A 1 241 ? 30.310 -2.918 -42.590 1.00 83.25 241 THR A CA 1
ATOM 1872 C C . THR A 1 241 ? 30.708 -3.848 -43.739 1.00 83.25 241 THR A C 1
ATOM 1874 O O . THR A 1 241 ? 31.897 -4.014 -44.005 1.00 83.25 241 THR A O 1
ATOM 1877 N N . SER A 1 242 ? 29.738 -4.430 -44.458 1.00 81.94 242 SER A N 1
ATOM 1878 C CA . SER A 1 242 ? 29.963 -5.547 -45.391 1.00 81.94 242 SER A CA 1
ATOM 1879 C C . SER A 1 242 ? 30.842 -5.172 -46.577 1.00 81.94 242 SER A C 1
ATOM 1881 O O . SER A 1 242 ? 31.370 -6.062 -47.247 1.00 81.94 242 SER A O 1
ATOM 1883 N N . TYR A 1 243 ? 30.986 -3.880 -46.867 1.00 78.44 243 TYR A N 1
ATOM 1884 C CA . TYR A 1 243 ? 31.856 -3.427 -47.932 1.00 78.44 243 TYR A CA 1
ATOM 1885 C C . TYR A 1 243 ? 32.675 -2.210 -47.520 1.00 78.44 243 TYR A C 1
ATOM 1887 O O . TYR A 1 243 ? 32.239 -1.063 -47.597 1.00 78.44 243 TYR A O 1
ATOM 1895 N N . VAL A 1 244 ? 33.910 -2.488 -47.119 1.00 76.19 244 VAL A N 1
ATOM 1896 C CA . VAL A 1 244 ? 34.977 -1.497 -47.020 1.00 76.19 244 VAL A CA 1
ATOM 1897 C C . VAL A 1 244 ? 35.839 -1.664 -48.265 1.00 76.19 244 VAL A C 1
ATOM 1899 O O . VAL A 1 244 ? 36.376 -2.748 -48.499 1.00 76.19 244 VAL A O 1
ATOM 1902 N N . HIS A 1 245 ? 35.963 -0.614 -49.083 1.00 76.12 245 HIS A N 1
ATOM 1903 C CA . HIS A 1 245 ? 36.884 -0.652 -50.218 1.00 76.12 245 HIS A CA 1
ATOM 1904 C C . HIS A 1 245 ? 38.308 -0.844 -49.684 1.00 76.12 245 HIS A C 1
ATOM 1906 O O . HIS A 1 245 ? 38.763 -0.019 -48.887 1.00 76.12 245 HIS A O 1
ATOM 1912 N N . PRO A 1 246 ? 39.023 -1.902 -50.094 1.00 80.94 246 PRO A N 1
ATOM 1913 C CA . PRO A 1 246 ? 40.396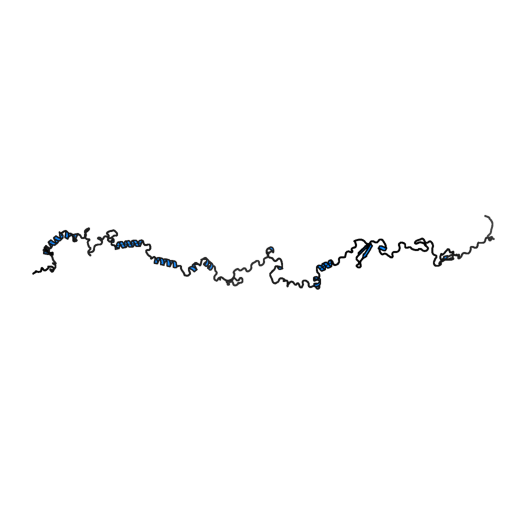 -2.088 -49.665 1.00 80.94 246 PRO A CA 1
ATOM 1914 C C . PRO A 1 246 ? 41.255 -0.937 -50.191 1.00 80.94 246 PRO A C 1
ATOM 1916 O O . PRO A 1 246 ? 41.107 -0.508 -51.338 1.00 80.94 246 PRO A O 1
ATOM 1919 N N . ASN A 1 247 ? 42.174 -0.447 -49.359 1.00 84.19 247 ASN A N 1
ATOM 1920 C CA . ASN A 1 247 ? 43.130 0.566 -49.786 1.00 84.19 247 ASN A CA 1
ATOM 1921 C C . ASN A 1 247 ? 43.920 0.034 -50.990 1.00 84.19 247 ASN A C 1
ATOM 1923 O O . ASN A 1 247 ? 44.498 -1.050 -50.930 1.00 84.19 247 ASN A O 1
ATOM 1927 N N . SER A 1 248 ? 43.984 0.821 -52.065 1.00 87.31 248 SER A N 1
ATOM 1928 C CA . SER A 1 248 ? 44.722 0.477 -53.289 1.00 87.31 248 SER A CA 1
ATOM 1929 C C . SER A 1 248 ? 46.229 0.304 -53.062 1.00 87.31 248 SER A C 1
ATOM 1931 O O . SER A 1 248 ? 46.919 -0.285 -53.888 1.00 87.31 248 SER A O 1
ATOM 1933 N N . GLY A 1 249 ? 46.757 0.855 -51.961 1.00 86.06 249 GLY A N 1
ATOM 1934 C CA . GLY A 1 249 ? 48.190 0.906 -51.661 1.00 86.06 249 GLY A CA 1
ATOM 1935 C C . GLY A 1 249 ? 48.959 1.948 -52.482 1.00 86.06 249 GLY A C 1
ATOM 1936 O O . GLY A 1 249 ? 50.120 2.216 -52.185 1.00 86.06 249 GLY A O 1
ATOM 1937 N N . VAL A 1 250 ? 48.320 2.575 -53.474 1.00 91.75 250 VAL A N 1
ATOM 1938 C CA . VAL A 1 250 ? 48.900 3.652 -54.284 1.00 91.75 250 VAL A CA 1
ATOM 1939 C C . VAL A 1 250 ? 48.671 4.991 -53.590 1.00 91.75 250 VAL A C 1
ATOM 1941 O O . VAL A 1 250 ? 47.547 5.313 -53.207 1.00 91.75 250 VAL A O 1
ATOM 1944 N N . THR A 1 251 ? 49.733 5.784 -53.442 1.00 91.88 251 THR A N 1
ATOM 1945 C CA . THR A 1 251 ? 49.653 7.141 -52.886 1.00 91.88 251 THR A CA 1
ATOM 1946 C C . THR A 1 251 ? 48.651 7.991 -53.668 1.00 91.88 251 THR A C 1
ATOM 1948 O O . THR A 1 251 ? 48.633 7.970 -54.897 1.00 91.88 251 THR A O 1
ATOM 1951 N N . ALA A 1 252 ? 47.824 8.767 -52.966 1.00 92.19 252 ALA A N 1
ATOM 1952 C CA . ALA A 1 252 ? 46.883 9.674 -53.612 1.00 92.19 252 ALA A CA 1
ATOM 1953 C C . ALA A 1 252 ? 47.624 10.696 -54.496 1.00 92.19 252 ALA A C 1
ATOM 1955 O O . ALA A 1 252 ? 48.569 11.350 -54.052 1.00 92.19 252 ALA A O 1
ATOM 1956 N N . GLY A 1 253 ? 47.190 10.845 -55.747 1.00 92.50 253 GLY A N 1
ATOM 1957 C CA . GLY A 1 253 ? 47.835 11.729 -56.712 1.00 92.50 253 GLY A CA 1
ATOM 1958 C C . GLY A 1 253 ? 47.181 11.676 -58.090 1.00 92.50 253 GLY A C 1
ATOM 1959 O O . GLY A 1 253 ? 46.296 10.862 -58.347 1.00 92.50 253 GLY A O 1
ATOM 1960 N N . THR A 1 254 ? 47.618 12.564 -58.986 1.00 95.25 254 THR A N 1
ATOM 1961 C CA . THR A 1 254 ? 47.216 12.531 -60.399 1.00 95.25 254 THR A CA 1
ATOM 1962 C C . THR A 1 254 ? 48.213 11.696 -61.192 1.00 95.25 254 THR A C 1
ATOM 1964 O O . THR A 1 254 ? 49.411 11.995 -61.210 1.00 95.25 254 THR A O 1
ATOM 1967 N N . TYR A 1 255 ? 47.703 10.675 -61.871 1.00 95.75 255 TYR A N 1
ATOM 1968 C CA . TYR A 1 255 ? 48.483 9.770 -62.704 1.00 95.75 255 TYR A CA 1
ATOM 1969 C C . TYR A 1 255 ? 47.971 9.806 -64.140 1.00 95.75 255 TYR A C 1
ATOM 1971 O O . TYR A 1 255 ? 46.765 9.821 -64.377 1.00 95.75 255 TYR A O 1
ATOM 1979 N N . LYS A 1 256 ? 48.890 9.823 -65.103 1.00 95.31 256 LYS A N 1
ATOM 1980 C CA . LYS A 1 256 ? 48.578 9.777 -66.538 1.00 95.31 256 LYS A CA 1
ATOM 1981 C C . LYS A 1 256 ? 48.432 8.342 -67.054 1.00 95.31 256 LYS A C 1
ATOM 1983 O O . LYS A 1 256 ? 47.853 8.148 -68.116 1.00 95.31 256 LYS A O 1
ATOM 1988 N N . SER A 1 257 ? 48.941 7.356 -66.314 1.00 93.31 257 SER A N 1
ATOM 1989 C CA . SER A 1 257 ? 48.752 5.926 -66.571 1.00 93.31 257 SER A CA 1
ATOM 1990 C C . SER A 1 257 ? 48.664 5.156 -65.250 1.00 93.31 257 SER A C 1
ATOM 1992 O O . SER A 1 257 ? 49.393 5.463 -64.303 1.00 93.31 257 SER A O 1
ATOM 1994 N N . VAL A 1 258 ? 47.774 4.165 -65.177 1.00 93.94 258 VAL A N 1
ATOM 1995 C CA . VAL A 1 258 ? 47.570 3.313 -63.997 1.00 93.94 258 VAL A CA 1
ATOM 1996 C C . VAL A 1 258 ? 47.628 1.842 -64.384 1.00 93.94 258 VAL A C 1
ATOM 1998 O O . VAL A 1 258 ? 47.176 1.448 -65.457 1.00 93.94 258 VAL A O 1
ATOM 2001 N N . THR A 1 259 ? 48.172 1.020 -63.495 1.00 92.00 259 THR A N 1
ATOM 2002 C CA . THR A 1 259 ? 48.097 -0.439 -63.592 1.00 92.00 259 THR A CA 1
ATOM 2003 C C . THR A 1 259 ? 46.999 -0.920 -62.661 1.00 92.00 259 THR A C 1
ATOM 2005 O O . THR A 1 259 ? 46.919 -0.451 -61.526 1.00 92.00 259 THR A O 1
ATOM 2008 N N . VAL A 1 260 ? 46.164 -1.846 -63.130 1.00 93.38 260 VAL A N 1
ATOM 2009 C CA . VAL A 1 260 ? 45.098 -2.455 -62.329 1.00 93.38 260 VAL A CA 1
ATOM 2010 C C . VAL A 1 260 ? 45.326 -3.953 -62.157 1.00 93.38 260 VAL A C 1
ATOM 2012 O O . VAL A 1 260 ? 45.950 -4.593 -63.004 1.00 93.38 260 VAL A O 1
ATOM 2015 N N . ASN A 1 261 ? 44.827 -4.520 -61.059 1.00 90.50 261 ASN A N 1
ATOM 2016 C CA . ASN A 1 261 ? 44.778 -5.970 -60.879 1.00 90.50 261 ASN A CA 1
ATOM 2017 C C . ASN A 1 261 ? 43.597 -6.597 -61.651 1.00 90.50 261 ASN A C 1
ATOM 2019 O O . ASN A 1 261 ? 42.798 -5.901 -62.275 1.00 90.50 261 ASN A O 1
ATOM 2023 N N . ALA A 1 262 ? 43.453 -7.924 -61.568 1.00 92.94 262 ALA A N 1
ATOM 2024 C CA . ALA A 1 262 ? 42.366 -8.665 -62.220 1.00 92.94 262 ALA A CA 1
ATOM 2025 C C . ALA A 1 262 ? 40.951 -8.243 -61.769 1.00 92.94 262 ALA A C 1
ATOM 2027 O O . ALA A 1 262 ? 39.978 -8.516 -62.465 1.00 92.94 262 ALA A O 1
ATOM 2028 N N . GLN A 1 263 ? 40.834 -7.581 -60.616 1.00 88.94 263 GLN A N 1
ATOM 2029 C CA . GLN A 1 263 ? 39.578 -7.078 -60.055 1.00 88.94 263 GLN A CA 1
ATOM 2030 C C . GLN A 1 263 ? 39.340 -5.594 -60.394 1.00 88.94 263 GLN A C 1
ATOM 2032 O O . GLN A 1 263 ? 38.339 -5.027 -59.972 1.00 88.94 263 GLN A O 1
ATOM 2037 N N . GLY A 1 264 ? 40.246 -4.954 -61.143 1.00 89.88 264 GLY A N 1
ATOM 2038 C CA . GLY A 1 264 ? 40.135 -3.553 -61.551 1.00 89.88 264 GLY A CA 1
ATOM 2039 C C . GLY A 1 264 ? 40.638 -2.531 -60.525 1.00 89.88 264 GLY A C 1
ATOM 2040 O O . GLY A 1 264 ? 40.515 -1.332 -60.763 1.00 89.88 264 GLY A O 1
ATOM 2041 N N . HIS A 1 265 ? 41.233 -2.953 -59.403 1.00 90.19 265 HIS A N 1
ATOM 2042 C CA . HIS A 1 265 ? 41.828 -2.021 -58.439 1.00 90.19 265 HIS A CA 1
ATOM 2043 C C . HIS A 1 265 ? 43.172 -1.509 -58.947 1.00 90.19 265 HIS A C 1
ATOM 2045 O O . HIS A 1 265 ? 44.009 -2.302 -59.377 1.00 90.19 265 HIS A O 1
ATOM 2051 N N . VAL A 1 266 ? 43.404 -0.200 -58.842 1.00 93.19 266 VAL A N 1
ATOM 2052 C CA . VAL A 1 266 ? 44.693 0.418 -59.173 1.00 93.19 266 VAL A CA 1
ATOM 2053 C C . VAL A 1 266 ? 45.769 -0.091 -58.210 1.00 93.19 266 VAL A C 1
ATOM 2055 O O . VAL A 1 266 ? 45.617 0.041 -57.004 1.00 93.19 266 VAL A O 1
ATOM 2058 N N . THR A 1 267 ? 46.851 -0.662 -58.732 1.00 92.94 267 THR A N 1
ATOM 2059 C CA . THR A 1 267 ? 47.977 -1.206 -57.950 1.00 92.94 267 THR A CA 1
ATOM 2060 C C . THR A 1 267 ? 49.265 -0.412 -58.121 1.00 92.94 267 THR A C 1
ATOM 2062 O O . THR A 1 267 ? 50.173 -0.537 -57.304 1.00 92.94 267 THR A O 1
ATOM 2065 N N . ASN A 1 268 ? 49.357 0.415 -59.165 1.00 93.44 268 ASN A N 1
ATOM 2066 C CA . ASN A 1 268 ? 50.463 1.344 -59.369 1.00 93.44 268 ASN A CA 1
ATOM 2067 C C . ASN A 1 268 ? 50.040 2.499 -60.291 1.00 93.44 268 ASN A C 1
ATOM 2069 O O . ASN A 1 268 ? 49.159 2.328 -61.136 1.00 93.44 268 ASN A O 1
ATOM 2073 N N . GLY A 1 269 ? 50.689 3.658 -60.171 1.00 93.19 269 GLY A N 1
ATOM 2074 C CA . GLY A 1 269 ? 50.454 4.817 -61.034 1.00 93.19 269 GLY A CA 1
ATOM 2075 C C . GLY A 1 269 ? 51.762 5.446 -61.509 1.00 93.19 269 GLY A C 1
ATOM 2076 O O . GLY A 1 269 ? 52.717 5.563 -60.742 1.00 93.19 269 GLY A O 1
ATOM 2077 N N . THR A 1 270 ? 51.817 5.869 -62.773 1.00 93.75 270 THR A N 1
ATOM 2078 C CA . THR A 1 270 ? 52.977 6.562 -63.356 1.00 93.75 270 THR A CA 1
ATOM 2079 C C . THR A 1 270 ? 52.559 7.785 -64.180 1.00 93.75 270 THR A C 1
ATOM 2081 O O . THR A 1 270 ? 51.408 7.934 -64.594 1.00 93.75 270 THR A O 1
ATOM 2084 N N . ASN A 1 271 ? 53.508 8.699 -64.405 1.00 95.12 271 ASN A N 1
ATOM 2085 C CA . ASN A 1 271 ? 53.328 9.908 -65.215 1.00 95.12 271 ASN A CA 1
ATOM 2086 C C . ASN A 1 271 ? 54.308 9.909 -66.400 1.00 95.12 271 ASN A C 1
ATOM 2088 O O . ASN A 1 271 ? 55.287 10.657 -66.381 1.00 95.12 271 ASN A O 1
ATOM 2092 N N . PRO A 1 272 ? 54.090 9.050 -67.413 1.00 94.75 272 PRO A N 1
ATOM 2093 C CA . PRO A 1 272 ? 54.995 8.942 -68.550 1.00 94.75 272 PRO A CA 1
ATOM 2094 C C . PRO A 1 272 ? 55.069 10.241 -69.366 1.00 94.75 272 PRO A C 1
ATOM 2096 O O . PRO A 1 272 ? 54.096 10.984 -69.508 1.00 94.75 272 PRO A O 1
ATOM 2099 N N . THR A 1 273 ? 56.241 10.505 -69.939 1.00 94.12 273 THR A N 1
ATOM 2100 C CA . THR A 1 273 ? 56.504 11.651 -70.831 1.00 94.12 273 THR A CA 1
ATOM 2101 C C . THR A 1 273 ? 56.908 11.217 -72.243 1.00 94.12 273 THR A C 1
ATOM 2103 O O . THR A 1 273 ? 57.162 12.059 -73.101 1.00 94.12 273 THR A O 1
ATOM 2106 N N . THR A 1 274 ? 56.944 9.907 -72.508 1.00 91.44 274 THR A N 1
ATOM 2107 C CA . THR A 1 274 ? 57.341 9.307 -73.789 1.00 91.44 274 THR A CA 1
ATOM 2108 C C . THR A 1 274 ? 56.237 8.397 -74.321 1.00 91.44 274 THR A C 1
ATOM 2110 O O . THR A 1 274 ? 55.499 7.805 -73.538 1.00 91.44 274 THR A O 1
ATOM 2113 N N . LEU A 1 275 ? 56.146 8.240 -75.647 1.00 89.50 275 LEU A N 1
ATOM 2114 C CA . LEU A 1 275 ? 55.139 7.387 -76.302 1.00 89.50 275 LEU A CA 1
ATOM 2115 C C . LEU A 1 275 ? 55.179 5.935 -75.796 1.00 89.50 275 LEU A C 1
ATOM 2117 O O . LEU A 1 275 ? 54.139 5.374 -75.462 1.00 89.50 275 LEU A O 1
ATOM 2121 N N . SER A 1 276 ? 56.385 5.375 -75.637 1.00 88.62 276 SER A N 1
ATOM 2122 C CA . SER A 1 276 ? 56.600 4.040 -75.057 1.00 88.62 276 SER A CA 1
ATOM 2123 C C . SER A 1 276 ? 56.072 3.941 -73.620 1.00 88.62 276 SER A C 1
ATOM 2125 O O . SER A 1 276 ? 55.421 2.961 -73.273 1.00 88.62 276 SER A O 1
ATOM 2127 N N . GLY A 1 277 ? 56.243 4.989 -72.804 1.00 89.50 277 GLY A N 1
ATOM 2128 C CA . GLY A 1 277 ? 55.694 5.034 -71.446 1.00 89.50 277 GLY A CA 1
ATOM 2129 C C . GLY A 1 277 ? 54.159 5.046 -71.389 1.00 89.50 277 GLY A C 1
ATOM 2130 O O . GLY A 1 277 ? 53.593 4.592 -70.400 1.00 89.50 277 GLY A O 1
ATOM 2131 N N . TYR A 1 278 ? 53.484 5.522 -72.440 1.00 91.69 278 TYR A N 1
ATOM 2132 C CA . TYR A 1 278 ? 52.026 5.400 -72.600 1.00 91.69 278 TYR A CA 1
ATOM 2133 C C . TYR A 1 278 ? 51.591 4.071 -73.236 1.00 91.69 278 TYR A C 1
ATOM 2135 O O . TYR A 1 278 ? 50.396 3.832 -73.372 1.00 91.69 278 TYR A O 1
ATOM 2143 N N . GLY A 1 279 ? 52.530 3.216 -73.654 1.00 90.12 279 GLY A N 1
ATOM 2144 C CA . GLY A 1 279 ? 52.235 1.988 -74.396 1.00 90.12 279 GLY A CA 1
ATOM 2145 C C . GLY A 1 279 ? 51.820 2.216 -75.854 1.00 90.12 279 GLY A C 1
ATOM 2146 O O . GLY A 1 279 ? 51.317 1.297 -76.494 1.00 90.12 279 GLY A O 1
ATOM 2147 N N . ILE A 1 280 ? 52.028 3.418 -76.399 1.00 90.31 280 ILE A N 1
ATOM 2148 C CA . ILE A 1 280 ? 51.693 3.736 -77.792 1.00 90.31 280 ILE A CA 1
ATOM 2149 C C . ILE A 1 280 ? 52.794 3.160 -78.692 1.00 90.31 280 ILE A C 1
ATOM 2151 O O . ILE A 1 280 ? 53.949 3.585 -78.608 1.00 90.31 280 ILE A O 1
ATOM 2155 N N . THR A 1 281 ? 52.442 2.191 -79.542 1.00 90.69 281 THR A N 1
ATOM 2156 C CA . THR A 1 281 ? 53.392 1.439 -80.393 1.00 90.69 281 THR A CA 1
ATOM 2157 C C . THR A 1 281 ? 53.258 1.737 -81.885 1.00 90.69 281 THR A C 1
ATOM 2159 O O . THR A 1 281 ? 54.181 1.472 -82.649 1.00 90.69 281 THR A O 1
ATOM 2162 N N . ASP A 1 282 ? 52.149 2.342 -82.292 1.00 87.62 282 ASP A N 1
ATOM 2163 C CA . ASP A 1 282 ? 51.762 2.634 -83.673 1.00 87.62 282 ASP A CA 1
ATOM 2164 C C . ASP A 1 282 ? 51.810 4.136 -83.999 1.00 87.62 282 ASP A C 1
ATOM 2166 O O . ASP A 1 282 ? 51.262 4.596 -85.001 1.00 87.62 282 ASP A O 1
ATOM 2170 N N . ALA A 1 283 ? 52.490 4.926 -83.166 1.00 86.75 283 ALA A N 1
ATOM 2171 C CA . ALA A 1 283 ? 52.669 6.343 -83.433 1.00 86.75 283 ALA A CA 1
ATOM 2172 C C . ALA A 1 283 ? 53.481 6.558 -84.718 1.00 86.75 283 ALA A C 1
ATOM 2174 O O . ALA A 1 283 ? 54.577 6.015 -84.883 1.00 86.75 283 ALA A O 1
ATOM 2175 N N . ALA A 1 284 ? 52.978 7.422 -85.601 1.00 82.19 284 ALA A N 1
ATOM 2176 C CA . ALA A 1 284 ? 53.735 7.869 -86.760 1.00 82.19 284 ALA A CA 1
ATOM 2177 C C . ALA A 1 284 ? 55.061 8.504 -86.314 1.00 82.19 284 ALA A C 1
ATOM 2179 O O . ALA A 1 284 ? 55.106 9.305 -85.373 1.00 82.19 284 ALA A O 1
ATOM 2180 N N . ALA A 1 285 ? 56.151 8.167 -87.008 1.00 77.81 285 ALA A N 1
ATOM 2181 C CA . ALA A 1 285 ? 57.447 8.766 -86.732 1.00 77.81 285 ALA A CA 1
ATOM 2182 C C . ALA A 1 285 ? 57.347 10.294 -86.857 1.00 77.81 285 ALA A C 1
ATOM 2184 O O . ALA A 1 285 ? 56.797 10.820 -87.832 1.00 77.81 285 ALA A O 1
ATOM 2185 N N . LYS A 1 286 ? 57.927 11.019 -85.891 1.00 73.75 286 LYS A N 1
ATOM 2186 C CA . LYS A 1 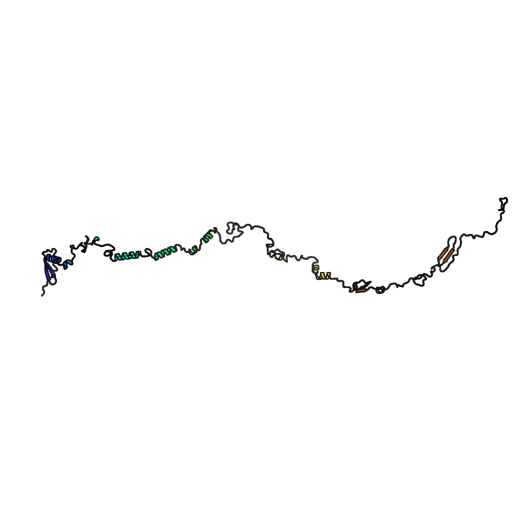286 ? 57.975 12.493 -85.912 1.00 73.75 286 LYS A CA 1
ATOM 2187 C C . LYS A 1 286 ? 58.614 13.035 -87.201 1.00 73.75 286 LYS A C 1
ATOM 2189 O O . LYS A 1 286 ? 58.352 14.167 -87.581 1.00 73.75 286 LYS A O 1
ATOM 2194 N N . SER A 1 287 ? 59.430 12.218 -87.866 1.00 68.12 287 SER A N 1
ATOM 2195 C CA . SER A 1 287 ? 60.131 12.520 -89.112 1.00 68.12 287 SER A CA 1
ATOM 2196 C C . SER A 1 287 ? 59.464 11.958 -90.376 1.00 68.12 287 SER A C 1
ATOM 2198 O O . SER A 1 287 ? 60.156 11.814 -91.380 1.00 68.12 287 SER A O 1
ATOM 2200 N N . HIS A 1 288 ? 58.185 11.563 -90.366 1.00 71.31 288 HIS A N 1
ATOM 2201 C CA . HIS A 1 288 ? 57.552 11.101 -91.608 1.00 71.31 288 HIS A CA 1
ATOM 2202 C C . HIS A 1 288 ? 57.396 12.250 -92.617 1.00 71.31 288 HIS A C 1
ATOM 2204 O O . HIS A 1 288 ? 57.346 13.425 -92.251 1.00 71.31 288 HIS A O 1
ATOM 2210 N N . THR A 1 289 ? 57.370 11.904 -93.904 1.00 65.50 289 THR A N 1
ATOM 2211 C CA . THR A 1 289 ? 57.476 12.866 -95.003 1.00 65.50 289 THR A CA 1
ATOM 2212 C C . THR A 1 289 ? 56.480 12.577 -96.122 1.00 65.50 289 THR A C 1
ATOM 2214 O O . THR A 1 289 ? 56.073 11.433 -96.316 1.00 65.50 289 THR A O 1
ATOM 2217 N N . HIS A 1 290 ? 56.086 13.621 -96.860 1.00 67.56 290 HIS A N 1
ATOM 2218 C CA . HIS A 1 290 ? 55.242 13.523 -98.053 1.00 67.56 290 HIS A CA 1
ATOM 2219 C C . HIS A 1 290 ? 56.087 13.786 -99.309 1.00 67.56 290 HIS A C 1
ATOM 2221 O O . HIS A 1 290 ? 56.778 14.805 -99.386 1.00 67.56 290 HIS A O 1
ATOM 2227 N N . ASN A 1 291 ? 56.018 12.885 -100.296 1.00 60.59 291 ASN A N 1
ATOM 2228 C CA . ASN A 1 291 ? 56.658 13.076 -101.599 1.00 60.59 291 ASN A CA 1
ATOM 2229 C C . ASN A 1 291 ? 55.741 13.886 -102.525 1.00 60.59 291 ASN A C 1
ATOM 2231 O O . ASN A 1 291 ? 54.686 13.402 -102.938 1.00 60.59 291 ASN A O 1
ATOM 2235 N N . TYR A 1 292 ? 56.161 15.098 -102.887 1.00 66.06 292 TYR A N 1
ATOM 2236 C CA . TYR A 1 292 ? 55.576 15.850 -103.999 1.00 66.06 292 TYR A CA 1
ATOM 2237 C C . TYR A 1 292 ? 56.198 15.387 -105.330 1.00 66.06 292 TYR A C 1
ATOM 2239 O O . TYR A 1 292 ? 57.343 14.935 -105.363 1.00 66.06 292 TYR A O 1
ATOM 2247 N N . ALA A 1 293 ? 55.449 15.458 -106.437 1.00 61.84 293 ALA A N 1
ATOM 2248 C CA . ALA A 1 293 ? 55.910 14.953 -107.734 1.00 61.84 293 ALA A CA 1
ATOM 2249 C C . ALA A 1 293 ? 57.168 15.699 -108.224 1.00 61.84 293 ALA A C 1
ATOM 2251 O O . ALA A 1 293 ? 57.144 16.918 -108.381 1.00 61.84 293 ALA A O 1
ATOM 2252 N N . GLY A 1 294 ? 58.251 14.957 -108.486 1.00 64.25 294 GLY A N 1
ATOM 2253 C CA . GLY A 1 294 ? 59.499 15.494 -109.044 1.00 64.25 294 GLY A CA 1
ATOM 2254 C C . GLY A 1 294 ? 60.423 16.206 -108.047 1.00 64.25 294 GLY A C 1
ATOM 2255 O O . GLY A 1 294 ? 61.239 17.017 -108.480 1.00 64.25 294 GLY A O 1
ATOM 2256 N N . SER A 1 295 ? 60.291 15.946 -106.741 1.00 66.06 295 SER A N 1
ATOM 2257 C CA . SER A 1 295 ? 61.223 16.441 -105.718 1.00 66.06 295 SER A CA 1
ATOM 2258 C C . SER A 1 295 ? 62.149 15.331 -105.210 1.00 66.06 295 SER A C 1
ATOM 2260 O O . SER A 1 295 ? 61.682 14.231 -104.915 1.00 66.06 295 SER A O 1
ATOM 2262 N N . ASP A 1 296 ? 63.443 15.637 -105.068 1.00 63.44 296 ASP A N 1
ATOM 2263 C CA . ASP A 1 296 ? 64.460 14.730 -104.507 1.00 63.44 296 ASP A CA 1
ATOM 2264 C C . ASP A 1 296 ? 64.507 14.765 -102.968 1.00 63.44 296 ASP A C 1
ATOM 2266 O O . ASP A 1 296 ? 65.236 13.989 -102.346 1.00 63.44 296 ASP A O 1
ATOM 2270 N N . THR A 1 297 ? 63.734 15.656 -102.330 1.00 59.69 297 THR A N 1
ATOM 2271 C CA . THR A 1 297 ? 63.641 15.746 -100.871 1.00 59.69 297 THR A CA 1
ATOM 2272 C C . THR A 1 297 ? 62.197 15.905 -100.383 1.00 59.69 297 THR A C 1
ATOM 2274 O O . THR A 1 297 ? 61.398 16.645 -100.961 1.00 59.69 297 THR A O 1
ATOM 2277 N N . PRO A 1 298 ? 61.847 15.251 -99.264 1.00 60.41 298 PRO A N 1
ATOM 2278 C CA . PRO A 1 298 ? 60.645 15.538 -98.497 1.00 60.41 298 PRO A CA 1
ATOM 2279 C C . PRO A 1 298 ? 60.282 17.017 -98.349 1.00 60.41 298 PRO A C 1
ATOM 2281 O O . PRO A 1 298 ? 61.029 17.786 -97.748 1.00 60.41 298 PRO A O 1
ATOM 2284 N N . GLY A 1 299 ? 59.099 17.410 -98.826 1.00 67.44 299 GLY A N 1
ATOM 2285 C CA . GLY A 1 299 ? 58.595 18.774 -98.639 1.00 67.44 299 GLY A CA 1
ATOM 2286 C C . GLY A 1 299 ? 59.250 19.859 -99.509 1.00 67.44 299 GLY A C 1
ATOM 2287 O O . GLY A 1 299 ? 58.932 21.033 -99.327 1.00 67.44 299 GLY A O 1
ATOM 2288 N N . GLY A 1 300 ? 60.150 19.496 -100.431 1.00 67.12 300 GLY A N 1
ATOM 2289 C CA . GLY A 1 300 ? 60.829 20.436 -101.324 1.00 67.12 300 GLY A CA 1
ATOM 2290 C C . GLY A 1 300 ? 59.929 21.009 -102.429 1.00 67.12 300 GLY A C 1
ATOM 2291 O O . GLY A 1 300 ? 58.882 20.451 -102.762 1.00 67.12 300 GLY A O 1
ATOM 2292 N N . ALA A 1 301 ? 60.354 22.129 -103.024 1.00 65.44 301 ALA A N 1
ATOM 2293 C CA . ALA A 1 301 ? 59.677 22.728 -104.176 1.00 65.44 301 ALA A CA 1
ATOM 2294 C C . ALA A 1 301 ? 59.735 21.795 -105.404 1.00 65.44 301 ALA A C 1
ATOM 2296 O O . ALA A 1 301 ? 60.745 21.127 -105.634 1.00 65.44 301 ALA A O 1
ATOM 2297 N N . ALA A 1 302 ? 58.665 21.755 -106.205 1.00 69.94 302 ALA A N 1
ATOM 2298 C CA . ALA A 1 302 ? 58.623 20.951 -107.426 1.00 69.94 302 ALA A CA 1
ATOM 2299 C C . ALA A 1 302 ? 59.566 21.544 -108.489 1.00 69.94 302 ALA A C 1
ATOM 2301 O O . ALA A 1 302 ? 59.347 22.657 -108.963 1.00 69.94 302 ALA A O 1
ATOM 2302 N N . ALA A 1 303 ? 60.616 20.807 -108.860 1.00 67.38 303 ALA A N 1
ATOM 2303 C CA . ALA A 1 303 ? 61.625 21.258 -109.826 1.00 67.38 303 ALA A CA 1
ATOM 2304 C C . ALA A 1 303 ? 61.254 20.945 -111.289 1.00 67.38 303 ALA A C 1
ATOM 2306 O O . ALA A 1 303 ? 61.893 21.433 -112.220 1.00 67.38 303 ALA A O 1
ATOM 2307 N N . SER A 1 304 ? 60.222 20.128 -111.509 1.00 69.38 304 SER A N 1
ATOM 2308 C CA . SER A 1 304 ? 59.702 19.787 -112.833 1.00 69.38 304 SER A CA 1
ATOM 2309 C C . SER A 1 304 ? 58.210 19.456 -112.764 1.00 69.38 304 SER A C 1
ATOM 2311 O O . SER A 1 304 ? 57.697 19.069 -111.714 1.00 69.38 304 SER A O 1
ATOM 2313 N N . ALA A 1 305 ? 57.506 19.612 -113.887 1.00 70.38 305 ALA A N 1
ATOM 2314 C CA . ALA A 1 305 ? 56.134 19.141 -114.052 1.00 70.38 305 ALA A CA 1
ATOM 2315 C C . ALA A 1 305 ? 56.126 17.848 -114.880 1.00 70.38 305 ALA A C 1
ATOM 2317 O O . ALA A 1 305 ? 56.852 17.728 -115.869 1.00 70.38 305 ALA A O 1
ATOM 2318 N N . ALA A 1 306 ? 55.294 16.879 -114.499 1.00 74.19 306 ALA A N 1
ATOM 2319 C CA . ALA A 1 306 ? 55.095 15.674 -115.295 1.00 74.19 306 ALA A CA 1
ATOM 2320 C C . ALA A 1 306 ? 54.284 15.989 -116.566 1.00 74.19 306 ALA A C 1
ATOM 2322 O O . ALA A 1 306 ? 53.327 16.765 -116.525 1.00 74.19 306 ALA A O 1
ATOM 2323 N N . LYS A 1 307 ? 54.639 15.352 -117.690 1.00 81.38 307 LYS A N 1
ATOM 2324 C CA . LYS A 1 307 ? 53.838 15.384 -118.927 1.00 81.38 307 LYS A CA 1
ATOM 2325 C C . LYS A 1 307 ? 52.413 14.874 -118.672 1.00 81.38 307 LYS A C 1
ATOM 2327 O O . LYS A 1 307 ? 52.199 14.033 -117.797 1.00 81.38 307 LYS A O 1
ATOM 2332 N N . LEU A 1 308 ? 51.449 15.311 -119.482 1.00 83.69 308 LEU A N 1
ATOM 2333 C CA . LEU A 1 308 ? 50.103 14.735 -119.473 1.00 83.69 308 LEU A CA 1
ATOM 2334 C C . LEU A 1 308 ? 50.180 13.240 -119.822 1.00 83.69 308 LEU A C 1
ATOM 2336 O O . LEU A 1 308 ? 50.917 12.835 -120.723 1.00 83.69 308 LEU A O 1
ATOM 2340 N N . SER A 1 309 ? 49.404 12.410 -119.120 1.00 85.88 309 SER A N 1
ATOM 2341 C CA . SER A 1 309 ? 49.390 10.954 -119.334 1.00 85.88 309 SER A CA 1
ATOM 2342 C C . SER A 1 309 ? 48.898 10.551 -120.729 1.00 85.88 309 SER A C 1
ATOM 2344 O O . SER A 1 309 ? 49.254 9.484 -121.220 1.00 85.88 309 SER A O 1
ATOM 2346 N N . ALA A 1 310 ? 48.131 11.418 -121.391 1.00 89.06 310 ALA A N 1
ATOM 2347 C CA . ALA A 1 310 ? 47.711 11.279 -122.778 1.00 89.06 310 ALA A CA 1
ATOM 2348 C C . ALA A 1 310 ? 47.770 12.638 -123.487 1.00 89.06 310 ALA A C 1
ATOM 2350 O O . ALA A 1 310 ? 47.556 13.679 -122.856 1.00 89.06 310 ALA A O 1
ATOM 2351 N N . ASN A 1 311 ? 48.026 12.631 -124.799 1.00 91.81 311 ASN A N 1
ATOM 2352 C CA . ASN A 1 311 ? 48.004 13.856 -125.591 1.00 91.81 311 ASN A CA 1
ATOM 2353 C C . ASN A 1 311 ? 46.607 14.488 -125.563 1.00 91.81 311 ASN A C 1
ATOM 2355 O O . ASN A 1 311 ? 45.584 13.804 -125.651 1.00 91.81 311 ASN A O 1
ATOM 2359 N N . ARG A 1 312 ? 46.569 15.815 -125.481 1.00 94.25 312 ARG A N 1
ATOM 2360 C CA . ARG A 1 312 ? 45.359 16.619 -125.626 1.00 94.25 312 ARG A CA 1
ATOM 2361 C C . ARG A 1 312 ? 45.518 17.535 -126.830 1.00 94.25 312 ARG A C 1
ATOM 2363 O O . ARG A 1 312 ? 46.609 18.030 -127.101 1.00 94.25 312 ARG A O 1
ATOM 2370 N N . THR A 1 313 ? 44.431 17.727 -127.565 1.00 92.75 313 THR A N 1
ATOM 2371 C CA . THR A 1 313 ? 44.410 18.626 -128.719 1.00 92.75 313 THR A CA 1
ATOM 2372 C C . THR A 1 313 ? 44.080 20.034 -128.253 1.00 92.75 313 THR A C 1
ATOM 2374 O O . THR A 1 313 ? 43.056 20.249 -127.609 1.00 92.75 313 THR A O 1
ATOM 2377 N N . ILE A 1 314 ? 44.955 20.978 -128.580 1.00 91.19 314 ILE A N 1
ATOM 2378 C CA . ILE A 1 314 ? 44.744 22.410 -128.398 1.00 91.19 314 ILE A CA 1
ATOM 2379 C C . ILE A 1 314 ? 44.360 22.980 -129.758 1.00 91.19 314 ILE A C 1
ATOM 2381 O O . ILE A 1 314 ? 45.106 22.806 -130.724 1.00 91.19 314 ILE A O 1
ATOM 2385 N N . SER A 1 315 ? 43.208 23.644 -129.832 1.00 90.44 315 SER A N 1
ATOM 2386 C CA . SER A 1 315 ? 42.648 24.158 -131.083 1.00 90.44 315 SER A CA 1
ATOM 2387 C C . SER A 1 315 ? 42.440 25.669 -131.029 1.00 90.44 315 SER A C 1
ATOM 2389 O O . SER A 1 315 ? 41.960 26.205 -130.034 1.00 90.44 31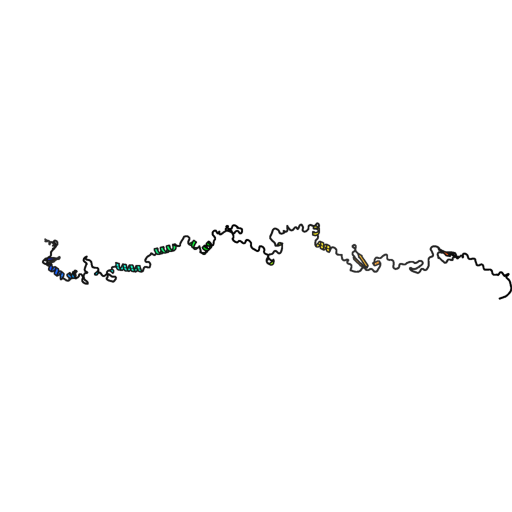5 SER A O 1
ATOM 2391 N N . LEU A 1 316 ? 42.772 26.333 -132.130 1.00 89.50 316 LEU A N 1
ATOM 2392 C CA . LEU A 1 316 ? 42.368 27.684 -132.499 1.00 89.50 316 LEU A CA 1
ATOM 2393 C C . LEU A 1 316 ? 41.078 27.575 -133.324 1.00 89.50 316 LEU A C 1
ATOM 2395 O O . LEU A 1 316 ? 40.989 26.739 -134.229 1.00 89.50 316 LEU A O 1
ATOM 2399 N N . THR A 1 317 ? 40.086 28.409 -133.027 1.00 83.06 317 THR A N 1
ATOM 2400 C CA . THR A 1 317 ? 38.790 28.435 -133.721 1.00 83.06 317 THR A CA 1
ATOM 2401 C C . THR A 1 317 ? 38.379 29.873 -134.025 1.00 83.06 317 THR A C 1
ATOM 2403 O O . THR A 1 317 ? 38.665 30.761 -133.226 1.00 83.06 317 THR A O 1
ATOM 2406 N N . GLY A 1 318 ? 37.652 30.089 -135.122 1.00 83.12 318 GLY A N 1
ATOM 2407 C CA . GLY A 1 318 ? 37.245 31.415 -135.604 1.00 83.12 318 GLY A CA 1
ATOM 2408 C C . GLY A 1 318 ? 37.906 31.735 -136.944 1.00 83.12 318 GLY A C 1
ATOM 2409 O O . GLY A 1 318 ? 38.202 30.820 -137.713 1.00 83.12 318 GLY A O 1
ATOM 2410 N N . ASP A 1 319 ? 38.161 33.018 -137.207 1.00 82.94 319 ASP A N 1
ATOM 2411 C CA . ASP A 1 319 ? 38.773 33.484 -138.462 1.00 82.94 319 ASP A CA 1
ATOM 2412 C C . ASP A 1 319 ? 40.155 32.860 -138.699 1.00 82.94 319 ASP A C 1
ATOM 2414 O O . ASP A 1 319 ? 40.531 32.584 -139.836 1.00 82.94 319 ASP A O 1
ATOM 2418 N N . VAL A 1 320 ? 40.882 32.553 -137.619 1.00 84.25 320 VAL A N 1
ATOM 2419 C CA . VAL A 1 320 ? 42.092 31.727 -137.636 1.00 84.25 320 VAL A CA 1
ATOM 2420 C C . VAL A 1 320 ? 41.776 30.358 -137.039 1.00 84.25 320 VAL A C 1
ATOM 2422 O O . VAL A 1 320 ? 41.315 30.246 -135.903 1.00 84.25 320 VAL A O 1
ATOM 2425 N N . SER A 1 321 ? 42.069 29.304 -137.794 1.00 88.69 321 SER A N 1
ATOM 2426 C CA . SER A 1 321 ? 41.865 27.912 -137.397 1.00 88.69 321 SER A CA 1
ATOM 2427 C C . SER A 1 321 ? 43.177 27.137 -137.402 1.00 88.69 321 SER A C 1
ATOM 2429 O O . SER A 1 321 ? 44.079 27.415 -138.183 1.00 88.69 321 SER A O 1
ATOM 2431 N N . GLY A 1 322 ? 43.312 26.166 -136.512 1.00 91.94 322 GLY A N 1
ATOM 2432 C CA . GLY A 1 322 ? 44.521 25.356 -136.398 1.00 91.94 322 GLY A CA 1
ATOM 2433 C C . GLY A 1 322 ? 44.454 24.492 -135.156 1.00 91.94 322 GLY A C 1
ATOM 2434 O O . GLY A 1 322 ? 43.771 24.841 -134.201 1.00 91.94 322 GLY A O 1
ATOM 2435 N N . SER A 1 323 ? 45.136 23.356 -135.133 1.00 91.06 323 SER A N 1
ATOM 2436 C CA . SER A 1 323 ? 45.198 22.550 -133.913 1.00 91.06 323 SER A CA 1
ATOM 2437 C C . SER A 1 323 ? 46.506 21.786 -133.818 1.00 91.06 323 SER A C 1
ATOM 2439 O O . SER A 1 323 ? 47.088 21.432 -134.843 1.00 91.06 323 SER A O 1
ATOM 2441 N N . VAL A 1 324 ? 46.957 21.523 -132.593 1.00 94.69 324 VAL A N 1
ATOM 2442 C CA . VAL A 1 324 ? 48.085 20.629 -132.316 1.00 94.69 324 VAL A CA 1
ATOM 2443 C C . VAL A 1 324 ? 47.727 19.688 -131.177 1.00 94.69 324 VAL A C 1
ATOM 2445 O O . VAL A 1 324 ? 47.092 20.086 -130.203 1.00 94.69 324 VAL A O 1
ATOM 2448 N N . SER A 1 325 ? 48.144 18.431 -131.279 1.00 91.00 325 SER A N 1
ATOM 2449 C CA . SER A 1 325 ? 48.031 17.465 -130.189 1.00 91.00 325 SER A CA 1
ATOM 2450 C C . SER A 1 325 ? 49.348 17.407 -129.422 1.00 91.00 325 SER A C 1
ATOM 2452 O O . SER A 1 325 ? 50.394 17.160 -130.018 1.00 91.00 325 SER A O 1
ATOM 2454 N N . THR A 1 326 ? 49.317 17.640 -128.111 1.00 92.06 326 THR A N 1
ATOM 2455 C CA . THR A 1 326 ? 50.512 17.615 -127.255 1.00 92.06 326 THR A CA 1
ATOM 2456 C C . THR A 1 326 ? 50.204 17.038 -125.878 1.00 92.06 326 THR A C 1
ATOM 2458 O O . THR A 1 326 ? 49.091 17.155 -125.371 1.00 92.06 326 THR A O 1
ATOM 2461 N N . ASN A 1 327 ? 51.193 16.408 -125.251 1.00 90.62 327 ASN A N 1
ATOM 2462 C CA . ASN A 1 327 ? 51.172 16.038 -123.833 1.00 90.62 327 ASN A CA 1
ATOM 2463 C C . ASN A 1 327 ? 52.047 16.967 -122.973 1.00 90.62 327 ASN A C 1
ATOM 2465 O O . ASN A 1 327 ? 52.328 16.635 -121.824 1.00 90.62 327 ASN A O 1
ATOM 2469 N N . LEU A 1 328 ? 52.494 18.100 -123.525 1.00 87.38 328 LEU A N 1
ATOM 2470 C CA . LEU A 1 328 ? 53.387 19.056 -122.864 1.00 87.38 328 LEU A CA 1
ATOM 2471 C C . LEU A 1 328 ? 54.767 18.476 -122.499 1.00 87.38 328 LEU A C 1
ATOM 2473 O O . LEU A 1 328 ? 55.456 19.037 -121.655 1.00 87.38 328 LEU A O 1
ATOM 2477 N N . SER A 1 329 ? 55.218 17.386 -123.140 1.00 85.81 329 SER A N 1
ATOM 2478 C CA . SER A 1 329 ? 56.591 16.882 -122.950 1.00 85.81 329 SER A CA 1
ATOM 2479 C C . SER A 1 329 ? 57.671 17.787 -123.562 1.00 85.81 329 SER A C 1
ATOM 2481 O O . SER A 1 329 ? 58.853 17.472 -123.474 1.00 85.81 329 SER A O 1
ATOM 2483 N N . GLY A 1 330 ? 57.273 18.875 -124.222 1.00 86.31 330 GLY A N 1
ATOM 2484 C CA . GLY A 1 330 ? 58.136 19.864 -124.853 1.00 86.31 330 GLY A CA 1
ATOM 2485 C C . GLY A 1 330 ? 57.313 20.924 -125.588 1.00 86.31 330 GLY A C 1
ATOM 2486 O O . GLY A 1 330 ? 56.079 20.875 -125.598 1.00 86.31 330 GLY A O 1
ATOM 2487 N N . ASN A 1 331 ? 58.003 21.875 -126.216 1.00 89.38 331 ASN A N 1
ATOM 2488 C CA . ASN A 1 331 ? 57.367 22.925 -127.011 1.00 89.38 331 ASN A CA 1
ATOM 2489 C C . ASN A 1 331 ? 56.698 22.336 -128.260 1.00 89.38 331 ASN A C 1
ATOM 2491 O O . ASN A 1 331 ? 57.252 21.451 -128.911 1.00 89.38 331 ASN A O 1
ATOM 2495 N N . VAL A 1 332 ? 55.527 22.862 -128.620 1.00 88.31 332 VAL A N 1
ATOM 2496 C CA . VAL A 1 332 ? 54.799 22.492 -129.840 1.00 88.31 332 VAL A CA 1
ATOM 2497 C C . VAL A 1 332 ? 54.314 23.741 -130.568 1.00 88.31 332 VAL A C 1
ATOM 2499 O O . VAL A 1 332 ? 53.966 24.737 -129.937 1.00 88.31 332 VAL A O 1
ATOM 2502 N N . SER A 1 333 ? 54.279 23.690 -131.897 1.00 90.69 333 SER A N 1
ATOM 2503 C CA . SER A 1 333 ? 53.775 24.774 -132.746 1.00 90.69 333 SER A CA 1
ATOM 2504 C C . SER A 1 333 ? 52.403 24.412 -133.311 1.00 90.69 333 SER A C 1
ATOM 2506 O O . SER A 1 333 ? 52.174 23.263 -133.684 1.00 90.69 333 SER A O 1
ATOM 2508 N N . ILE A 1 334 ? 51.498 25.389 -133.404 1.00 91.50 334 ILE A N 1
ATOM 2509 C CA . ILE A 1 334 ? 50.192 25.222 -134.052 1.00 91.50 334 ILE A CA 1
ATOM 2510 C C . ILE A 1 334 ? 50.269 25.836 -135.447 1.00 91.50 334 ILE A C 1
ATOM 2512 O O . ILE A 1 334 ? 50.519 27.032 -135.580 1.00 91.50 334 ILE A O 1
ATOM 2516 N N . ALA A 1 335 ? 50.048 25.029 -136.485 1.00 87.19 335 ALA A N 1
ATOM 2517 C CA . ALA A 1 335 ? 49.870 25.546 -137.836 1.00 87.19 335 ALA A CA 1
ATOM 2518 C C . ALA A 1 335 ? 48.497 26.227 -137.935 1.00 87.19 335 ALA A C 1
ATOM 2520 O O . ALA A 1 335 ? 47.473 25.596 -137.666 1.00 87.19 335 ALA A O 1
ATOM 2521 N N . ALA A 1 336 ? 48.488 27.509 -138.293 1.00 86.81 336 ALA A N 1
ATOM 2522 C CA . ALA A 1 336 ? 47.292 28.338 -138.355 1.00 86.81 336 ALA A CA 1
ATOM 2523 C C . ALA A 1 336 ? 46.890 28.635 -139.811 1.00 86.81 336 ALA A C 1
ATOM 2525 O O . ALA A 1 336 ? 47.743 28.903 -140.653 1.00 86.81 336 ALA A O 1
ATOM 2526 N N . THR A 1 337 ? 45.589 28.613 -140.091 1.00 81.81 337 THR A N 1
ATOM 2527 C CA . THR A 1 337 ? 44.959 28.873 -141.392 1.00 81.81 337 THR A CA 1
ATOM 2528 C C . THR A 1 337 ? 43.917 29.978 -141.230 1.00 81.81 337 THR A C 1
ATOM 2530 O O . THR A 1 337 ? 43.037 29.862 -140.379 1.00 81.81 337 THR A O 1
ATOM 2533 N N . LEU A 1 338 ? 43.998 31.035 -142.042 1.00 84.50 338 LEU A N 1
ATOM 2534 C CA . LEU A 1 338 ? 43.028 32.137 -142.060 1.00 84.50 338 LEU A CA 1
ATOM 2535 C C . LEU A 1 338 ? 41.891 31.824 -143.048 1.00 84.50 338 LEU A C 1
ATOM 2537 O O . LEU A 1 338 ? 42.146 31.642 -144.238 1.00 84.50 338 LEU A O 1
ATOM 2541 N N . SER A 1 339 ? 40.646 31.774 -142.575 1.00 72.50 339 SER A N 1
ATOM 2542 C CA . SER A 1 339 ? 39.472 31.492 -143.409 1.00 72.50 339 SER A CA 1
ATOM 2543 C C . SER A 1 339 ? 38.898 32.796 -143.980 1.00 72.50 339 SER A C 1
ATOM 2545 O O . SER A 1 339 ? 38.500 33.675 -143.225 1.00 72.50 339 SER A O 1
ATOM 2547 N N . GLY A 1 340 ? 38.866 32.951 -145.310 1.00 65.56 340 GLY A N 1
ATOM 2548 C CA . GLY A 1 340 ? 38.209 34.087 -145.986 1.00 65.56 340 GLY A CA 1
ATOM 2549 C C . GLY A 1 340 ? 39.092 35.290 -146.357 1.00 65.56 340 GLY A C 1
ATOM 2550 O O . GLY A 1 340 ? 38.586 36.268 -146.903 1.00 65.56 340 GLY A O 1
ATOM 2551 N N . GLY A 1 341 ? 40.405 35.234 -146.126 1.00 58.22 341 GLY A N 1
ATOM 2552 C CA . GLY A 1 341 ? 41.330 36.276 -146.576 1.00 58.22 341 GLY A CA 1
ATOM 2553 C C . GLY A 1 341 ? 41.804 36.040 -148.009 1.00 58.22 341 GLY A C 1
ATOM 2554 O O . GLY A 1 341 ? 42.708 35.238 -148.227 1.00 58.22 341 GLY A O 1
ATOM 2555 N N . VAL A 1 342 ? 41.245 36.764 -148.984 1.00 54.50 342 VAL A N 1
ATOM 2556 C CA . VAL A 1 342 ? 41.952 37.021 -150.250 1.00 54.50 342 VAL A CA 1
ATOM 2557 C C . VAL A 1 342 ? 43.334 37.571 -149.902 1.00 54.50 342 VAL A C 1
ATOM 2559 O O . VAL A 1 342 ? 43.444 38.550 -149.159 1.00 54.50 342 VAL A O 1
ATOM 2562 N N . LEU A 1 343 ? 44.397 36.949 -150.422 1.00 57.50 343 LEU A N 1
ATOM 2563 C CA . LEU A 1 343 ? 45.694 37.613 -150.510 1.00 57.50 343 LEU A CA 1
ATOM 2564 C C . LEU A 1 343 ? 45.404 38.983 -151.134 1.00 57.50 343 LEU A C 1
ATOM 2566 O O . LEU A 1 343 ? 44.838 39.035 -152.225 1.00 57.50 343 LEU A O 1
ATOM 2570 N N . LYS A 1 344 ? 45.721 40.091 -150.452 1.00 53.69 344 LYS A N 1
ATOM 2571 C CA . LYS A 1 344 ? 45.839 41.381 -151.139 1.00 53.69 344 LYS A CA 1
ATOM 2572 C C . LYS A 1 344 ? 46.966 41.197 -152.151 1.00 53.69 344 LYS A C 1
ATOM 2574 O O . LYS A 1 344 ? 48.136 41.383 -151.828 1.00 53.69 344 LYS A O 1
ATOM 2579 N N . GLU A 1 345 ? 46.603 40.752 -153.345 1.00 51.69 345 GLU A N 1
ATOM 2580 C CA . GLU A 1 345 ? 47.431 40.854 -154.527 1.00 51.69 345 GLU A CA 1
ATOM 2581 C C . GLU A 1 345 ? 47.783 42.336 -154.646 1.00 51.69 345 GLU A C 1
ATOM 2583 O O . GLU A 1 345 ? 46.921 43.210 -154.503 1.00 51.69 345 GLU A O 1
ATOM 2588 N N . ALA A 1 346 ? 49.076 42.626 -154.765 1.00 46.00 346 ALA A N 1
ATOM 2589 C CA . ALA A 1 346 ? 49.554 43.982 -154.939 1.00 46.00 346 ALA A CA 1
ATOM 2590 C C . ALA A 1 346 ? 48.778 44.611 -156.104 1.00 46.00 346 ALA A C 1
ATOM 2592 O O . ALA A 1 346 ? 48.882 44.125 -157.229 1.00 46.00 346 ALA A O 1
ATOM 2593 N N . ILE A 1 347 ? 48.000 45.673 -155.850 1.00 51.78 347 ILE A N 1
ATOM 2594 C CA . ILE A 1 347 ? 47.494 46.501 -156.945 1.00 51.78 347 ILE A CA 1
ATOM 2595 C C . ILE A 1 347 ? 48.734 46.958 -157.709 1.00 51.78 347 ILE A C 1
ATOM 2597 O O . ILE A 1 347 ? 49.618 47.625 -157.167 1.00 51.78 347 ILE A O 1
ATOM 2601 N N . SER A 1 348 ? 48.814 46.455 -158.936 1.00 46.03 348 SER A N 1
ATOM 2602 C CA . SER A 1 348 ? 49.884 46.645 -159.896 1.00 46.03 348 SER A CA 1
ATOM 2603 C C . SER A 1 348 ? 50.344 48.098 -159.929 1.00 46.03 348 SER A C 1
ATOM 2605 O O . SER A 1 348 ? 49.544 49.015 -160.102 1.00 46.03 348 SER A O 1
ATOM 2607 N N . LYS A 1 349 ? 51.661 48.300 -159.844 1.00 53.56 349 LYS A N 1
ATOM 2608 C CA . LYS A 1 349 ? 52.310 49.504 -160.372 1.00 53.56 349 LYS A CA 1
ATOM 2609 C C . LYS A 1 349 ? 51.890 49.636 -161.845 1.00 53.56 349 LYS A C 1
ATOM 2611 O O . LYS A 1 349 ? 51.963 48.630 -162.550 1.00 53.56 349 LYS A O 1
ATOM 2616 N N . THR A 1 350 ? 51.519 50.841 -162.290 1.00 49.16 350 THR A N 1
ATOM 2617 C CA . THR A 1 350 ? 51.190 51.290 -163.673 1.00 49.16 350 THR A CA 1
ATOM 2618 C C . THR A 1 350 ? 49.700 51.636 -163.899 1.00 49.16 350 THR A C 1
ATOM 2620 O O . THR A 1 350 ? 48.856 50.761 -164.054 1.00 49.16 350 THR A O 1
ATOM 2623 N N . GLU A 1 351 ? 49.422 52.946 -163.909 1.00 46.28 351 GLU A N 1
ATOM 2624 C CA . GLU A 1 351 ? 48.152 53.669 -164.144 1.00 46.28 351 GLU A CA 1
ATOM 2625 C C . GLU A 1 351 ? 47.478 53.380 -165.508 1.00 46.28 351 GLU A C 1
ATOM 2627 O O . GLU A 1 351 ? 48.191 53.226 -166.503 1.00 46.28 351 GLU A O 1
ATOM 2632 N N . PRO A 1 352 ? 46.136 53.476 -165.634 1.00 52.16 352 PRO A N 1
ATOM 2633 C CA . PRO A 1 352 ? 45.475 53.806 -166.890 1.00 52.16 352 PRO A CA 1
ATOM 2634 C C . PRO A 1 352 ? 45.141 55.304 -166.957 1.00 52.16 352 PRO A C 1
ATOM 2636 O O . PRO A 1 352 ? 44.320 55.833 -166.208 1.00 52.16 352 PRO A O 1
ATOM 2639 N N . SER A 1 353 ? 45.790 55.963 -167.911 1.00 44.81 353 SER A N 1
ATOM 2640 C CA . SER A 1 353 ? 45.614 57.354 -168.303 1.00 44.81 353 SER A CA 1
ATOM 2641 C C . SER A 1 353 ? 44.199 57.658 -168.800 1.00 44.81 353 SER A C 1
ATOM 2643 O O . SER A 1 353 ? 43.605 56.918 -169.586 1.00 44.81 353 SER A O 1
ATOM 2645 N N . GLY A 1 354 ? 43.682 58.816 -168.392 1.00 48.22 354 GLY A N 1
ATOM 2646 C CA . GLY A 1 354 ? 42.504 59.407 -169.005 1.00 48.22 354 GLY A CA 1
ATOM 2647 C C . GLY A 1 354 ? 42.714 59.703 -170.495 1.00 48.22 354 GLY A C 1
ATOM 2648 O O . GLY A 1 354 ? 43.644 60.409 -170.879 1.00 48.22 354 GLY A O 1
ATOM 2649 N N . LEU A 1 355 ? 41.771 59.240 -171.314 1.00 43.84 355 LEU A N 1
ATOM 2650 C CA . LEU A 1 355 ? 40.972 60.157 -172.123 1.00 43.84 355 LEU A CA 1
ATOM 2651 C C . LEU A 1 355 ? 39.848 60.676 -171.206 1.00 43.84 355 LEU A C 1
ATOM 2653 O O . LEU A 1 355 ? 39.063 59.889 -170.684 1.00 43.84 355 LEU A O 1
ATOM 2657 N N . SER A 1 356 ? 39.810 61.985 -170.962 1.00 58.84 356 SER A N 1
ATOM 2658 C CA . SER A 1 356 ? 38.748 62.697 -170.227 1.00 58.84 356 SER A CA 1
ATOM 2659 C C . SER A 1 356 ? 37.782 63.321 -171.229 1.00 58.84 356 SER A C 1
ATOM 2661 O O . SER A 1 356 ? 38.281 63.803 -172.239 1.00 58.84 356 SER A O 1
ATOM 2663 N N . LEU A 1 357 ? 36.462 63.364 -170.963 1.00 52.31 357 LEU A N 1
ATOM 2664 C CA . LEU A 1 357 ? 35.523 64.221 -171.714 1.00 52.31 357 LEU A CA 1
ATOM 2665 C C . LEU A 1 357 ? 34.168 64.462 -171.005 1.00 52.31 357 LEU A C 1
ATOM 2667 O O . LEU A 1 357 ? 33.166 63.795 -171.245 1.00 52.31 357 LEU A O 1
ATOM 2671 N N . ASN A 1 358 ? 34.184 65.479 -170.143 1.00 43.66 358 ASN A N 1
ATOM 2672 C CA . ASN A 1 358 ? 33.313 66.668 -170.162 1.00 43.66 358 ASN A CA 1
ATOM 2673 C C . ASN A 1 358 ? 34.237 67.832 -169.701 1.00 43.66 358 ASN A C 1
ATOM 2675 O O . ASN A 1 358 ? 34.342 68.073 -168.505 1.00 43.66 358 ASN A O 1
ATOM 2679 N N . ASN A 1 359 ? 35.241 68.263 -170.485 1.00 49.75 359 ASN A N 1
ATOM 2680 C CA . ASN A 1 359 ? 35.263 69.343 -171.502 1.00 49.75 359 ASN A CA 1
ATOM 2681 C C . ASN A 1 359 ? 34.694 70.685 -170.999 1.00 49.75 359 ASN A C 1
ATOM 2683 O O . ASN A 1 359 ? 33.483 70.815 -170.896 1.00 49.75 359 ASN A O 1
ATOM 2687 N N . TYR A 1 360 ? 35.479 71.720 -170.668 1.00 45.25 360 TYR A N 1
ATOM 2688 C CA . TYR A 1 360 ? 36.537 72.371 -171.456 1.00 45.25 360 TYR A CA 1
ATOM 2689 C C . TYR A 1 360 ? 37.420 73.315 -170.583 1.00 45.25 360 TYR A C 1
ATOM 2691 O O . TYR A 1 360 ? 36.900 73.973 -169.692 1.00 45.25 360 TYR A O 1
ATOM 2699 N N . TRP A 1 361 ? 38.704 73.445 -170.965 1.00 35.69 361 TRP A N 1
ATOM 2700 C CA . TRP A 1 361 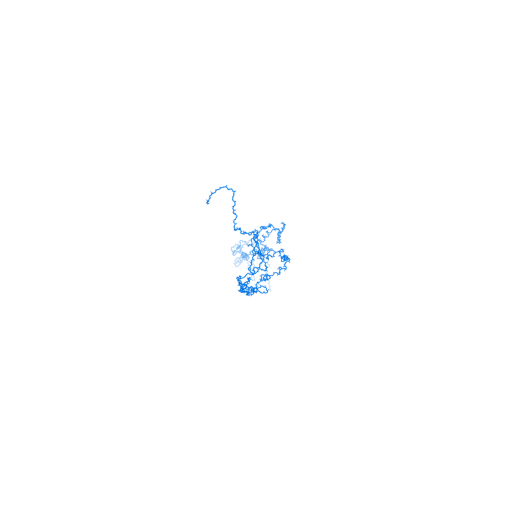? 39.675 74.542 -170.714 1.00 35.69 361 TRP A CA 1
ATOM 2701 C C . TRP A 1 361 ? 40.252 74.817 -169.295 1.00 35.69 361 TRP A C 1
ATOM 2703 O O . TRP A 1 361 ? 39.605 75.399 -168.438 1.00 35.69 361 TRP A O 1
ATOM 2713 N N . LEU A 1 362 ? 41.556 74.497 -169.172 1.00 47.97 362 LEU A N 1
ATOM 2714 C CA . LEU A 1 362 ? 42.681 75.269 -168.593 1.00 47.97 362 LEU A CA 1
ATOM 2715 C C . LEU A 1 362 ? 42.562 75.901 -167.185 1.00 47.97 362 LEU A C 1
ATOM 2717 O O . LEU A 1 362 ? 42.022 76.991 -167.058 1.00 47.97 362 LEU A O 1
ATOM 2721 N N . GLN A 1 363 ? 43.274 75.341 -166.194 1.00 36.34 363 GLN A N 1
ATOM 2722 C CA . GLN A 1 363 ? 44.483 75.960 -165.613 1.00 36.34 363 GLN A CA 1
ATOM 2723 C C . GLN A 1 363 ? 45.211 74.959 -164.702 1.00 36.34 363 GLN A C 1
ATOM 2725 O O . GLN A 1 363 ? 44.586 74.223 -163.943 1.00 36.34 363 GLN A O 1
ATOM 2730 N N . GLU A 1 364 ? 46.536 74.937 -164.814 1.00 42.34 364 GLU A N 1
ATOM 2731 C CA . GLU A 1 364 ? 47.446 74.476 -163.764 1.00 42.34 364 GLU A CA 1
ATOM 2732 C C . GLU A 1 364 ? 47.049 75.112 -162.422 1.00 42.34 364 GLU A C 1
ATOM 2734 O O . GLU A 1 364 ? 46.787 76.311 -162.413 1.00 42.34 364 GLU A O 1
ATOM 2739 N N . TYR A 1 365 ? 46.988 74.334 -161.337 1.00 47.56 365 TYR A N 1
ATOM 2740 C CA . TYR A 1 365 ? 47.559 74.641 -160.013 1.00 47.56 365 TYR A CA 1
ATOM 2741 C C . TYR A 1 365 ? 47.393 73.454 -159.062 1.00 47.56 365 TYR A C 1
ATOM 2743 O O . TYR A 1 365 ? 46.269 72.908 -158.978 1.00 47.56 365 TYR A O 1
#

Sequence (365 aa):
MSIPYKKLKNLPEAQNLQDSDITIIEDLDTTRKGTLRQLVQYLKWHNDINTYYAHQENIGVANGIAPLDENTKLPAGNLLFGNEAGTVFEGSAGKELEDSVNVHKADNSRHISNEERTEWNDTSSKKHVHNNKGTLDKLTQTMLDKLADVAEGAQVNVQADWNVSDTSSDAYIKNKPAAFPPSSHTHVTAQIPDMPTKLSQFTNDAGYLTSADIDSGQNHTHANKGVLDTITQESVDKWNTSYVHPNSGVTAGTYKSVTVNAQGHVTNGTNPTTLSGYGITDAAAKSHTHNYAGSDTPGGAAASAAKLSANRTISLTGDVSGSVSTNLSGNVSIAATLSGGVLKEAISKTEPSGLSLNNYWLQEY

Radius of gyration: 114.5 Å; chains: 1; bounding box: 124×128×343 Å